Protein AF-A0A7X7E0R8-F1 (afdb_monomer_lite)

pLDDT: mean 80.04, std 20.9, range [24.45, 98.69]

Structure (mmCIF, N/CA/C/O backbone):
data_AF-A0A7X7E0R8-F1
#
_entry.id   AF-A0A7X7E0R8-F1
#
loop_
_atom_site.group_PDB
_atom_site.id
_atom_site.type_symbol
_atom_site.label_atom_id
_atom_site.label_alt_id
_atom_site.label_comp_id
_atom_site.label_asym_id
_atom_site.label_entity_id
_atom_site.label_seq_id
_atom_site.pdbx_PDB_ins_code
_atom_site.Cartn_x
_atom_site.Cartn_y
_atom_site.Cartn_z
_atom_site.occupancy
_atom_site.B_iso_or_equiv
_atom_site.auth_seq_id
_atom_site.auth_comp_id
_atom_site.auth_asym_id
_atom_site.auth_atom_id
_atom_site.pdbx_PDB_model_num
ATOM 1 N N . LYS A 1 1 ? 1.618 -35.328 -36.171 1.00 63.72 1 LYS A N 1
ATOM 2 C CA . LYS A 1 1 ? 1.319 -36.558 -36.941 1.00 63.72 1 LYS A CA 1
ATOM 3 C C . LYS A 1 1 ? 0.777 -37.520 -35.922 1.00 63.72 1 LYS A C 1
ATOM 5 O O . LYS A 1 1 ? 1.515 -37.911 -35.027 1.00 63.72 1 LYS A O 1
ATOM 10 N N . ASP A 1 2 ? -0.502 -37.833 -36.032 1.00 60.47 2 ASP A N 1
ATOM 11 C CA . ASP A 1 2 ? -1.287 -38.211 -34.853 1.00 60.47 2 ASP A CA 1
ATOM 12 C C . ASP A 1 2 ? -1.605 -39.717 -34.910 1.00 60.47 2 ASP A C 1
ATOM 14 O O . ASP A 1 2 ? -2.673 -40.193 -34.546 1.00 60.47 2 ASP A O 1
ATOM 18 N N . GLY A 1 3 ? -0.634 -40.454 -35.456 1.00 69.12 3 GLY A N 1
ATOM 19 C CA . GLY A 1 3 ? -0.652 -41.872 -35.778 1.00 69.12 3 GLY A CA 1
ATOM 20 C C . GLY A 1 3 ? 0.731 -42.317 -36.286 1.00 69.12 3 GLY A C 1
ATOM 21 O O . GLY A 1 3 ? 1.571 -41.468 -36.610 1.00 69.12 3 GLY A O 1
ATOM 22 N N . PRO A 1 4 ? 0.994 -43.634 -36.337 1.00 75.94 4 PRO A N 1
ATOM 23 C CA . PRO A 1 4 ? 2.309 -44.183 -36.655 1.00 75.94 4 PRO A CA 1
ATOM 24 C C . PRO A 1 4 ? 2.743 -43.878 -38.096 1.00 75.94 4 PRO A C 1
ATOM 26 O O . PRO A 1 4 ? 1.943 -43.893 -39.031 1.00 75.94 4 PRO A O 1
ATOM 29 N N . GLY A 1 5 ? 4.040 -43.638 -38.281 1.00 82.50 5 GLY A N 1
ATOM 30 C CA . GLY A 1 5 ? 4.653 -43.338 -39.574 1.00 82.50 5 GLY A CA 1
ATOM 31 C C . GLY A 1 5 ? 6.140 -43.026 -39.422 1.00 82.50 5 GLY A C 1
ATOM 32 O O . GLY A 1 5 ? 6.703 -43.208 -38.346 1.00 82.50 5 GLY A O 1
ATOM 33 N N . THR A 1 6 ? 6.788 -42.544 -40.478 1.00 86.19 6 THR A N 1
ATOM 34 C CA . THR A 1 6 ? 8.185 -42.083 -40.429 1.00 86.19 6 THR A CA 1
ATOM 35 C C . THR A 1 6 ? 8.289 -40.578 -40.168 1.00 86.19 6 THR A C 1
ATOM 37 O O . THR A 1 6 ? 7.397 -39.791 -40.508 1.00 86.19 6 THR A O 1
ATOM 40 N N . CYS A 1 7 ? 9.397 -40.182 -39.540 1.00 79.56 7 CYS A N 1
ATOM 41 C CA . CYS A 1 7 ? 9.786 -38.794 -39.338 1.00 79.56 7 CYS A CA 1
ATOM 42 C C . CYS A 1 7 ? 10.269 -38.181 -40.658 1.00 79.56 7 CYS A C 1
ATOM 44 O O . CYS A 1 7 ? 11.223 -38.676 -41.258 1.00 79.56 7 CYS A O 1
ATOM 46 N N . ASP A 1 8 ? 9.661 -37.072 -41.076 1.00 85.06 8 ASP A N 1
ATOM 47 C CA . ASP A 1 8 ? 9.950 -36.415 -42.361 1.00 85.06 8 ASP A CA 1
ATOM 48 C C . ASP A 1 8 ? 11.336 -35.739 -42.416 1.00 85.06 8 ASP A C 1
ATOM 50 O O . ASP A 1 8 ? 11.762 -35.298 -43.479 1.00 85.06 8 ASP A O 1
ATOM 54 N N . ILE A 1 9 ? 12.044 -35.661 -41.280 1.00 83.88 9 ILE A N 1
ATOM 55 C CA . ILE A 1 9 ? 13.376 -35.043 -41.160 1.00 83.88 9 ILE A CA 1
ATOM 56 C C . ILE A 1 9 ? 14.493 -36.098 -41.145 1.00 83.88 9 ILE A C 1
ATOM 58 O O . ILE A 1 9 ? 15.517 -35.913 -41.796 1.00 83.88 9 ILE A O 1
ATOM 62 N N . CYS A 1 10 ? 14.324 -37.200 -40.401 1.00 85.19 10 CYS A N 1
ATOM 63 C CA . CYS A 1 10 ? 15.383 -38.199 -40.179 1.00 85.19 10 CYS A CA 1
ATOM 64 C C . CYS A 1 10 ? 15.040 -39.627 -40.637 1.00 85.19 10 CYS A C 1
ATOM 66 O O . CYS A 1 10 ? 15.839 -40.537 -40.431 1.00 85.19 10 CYS A O 1
ATOM 68 N N . GLY A 1 11 ? 13.857 -39.861 -41.216 1.00 84.00 11 GLY A N 1
ATOM 69 C CA . GLY A 1 11 ? 13.425 -41.166 -41.738 1.00 84.00 11 GLY A CA 1
ATOM 70 C C . GLY A 1 11 ? 13.113 -42.242 -40.687 1.00 84.00 11 GLY A C 1
ATOM 71 O O . GLY A 1 11 ? 12.474 -43.238 -41.020 1.00 84.00 11 GLY A O 1
ATOM 72 N N . MET A 1 12 ? 13.509 -42.050 -39.424 1.00 83.31 12 MET A N 1
ATOM 73 C CA . MET A 1 12 ? 13.226 -42.977 -38.322 1.00 83.31 12 MET A CA 1
ATOM 74 C C . MET A 1 12 ? 11.714 -43.182 -38.109 1.00 83.31 12 MET A C 1
ATOM 76 O O . MET A 1 12 ? 10.934 -42.252 -38.347 1.00 83.31 12 MET A O 1
ATOM 80 N N . PRO A 1 13 ? 11.277 -44.360 -37.622 1.00 85.00 13 PRO A N 1
ATOM 81 C CA . PRO A 1 13 ? 9.896 -44.561 -37.200 1.00 85.00 13 PRO A CA 1
ATOM 82 C C . PRO A 1 13 ? 9.548 -43.634 -36.027 1.00 85.00 13 PRO A C 1
ATOM 84 O O . PRO A 1 13 ? 10.311 -43.506 -35.069 1.00 85.00 13 PRO A O 1
ATOM 87 N N . LEU A 1 14 ? 8.381 -42.999 -36.102 1.00 82.19 14 LEU A N 1
ATOM 88 C CA . LEU A 1 14 ? 7.805 -42.219 -35.013 1.00 82.19 14 LEU A CA 1
ATOM 89 C C . LEU A 1 14 ? 7.300 -43.179 -33.934 1.00 82.19 14 LEU A C 1
ATOM 91 O O . LEU A 1 14 ? 6.365 -43.947 -34.167 1.00 82.19 14 LEU A O 1
ATOM 95 N N . VAL A 1 15 ? 7.923 -43.120 -32.760 1.00 79.31 15 VAL A N 1
ATOM 96 C CA . VAL A 1 15 ? 7.486 -43.849 -31.565 1.00 79.31 15 VAL A CA 1
ATOM 97 C C . VAL A 1 15 ? 6.638 -42.932 -30.669 1.00 79.31 15 VAL A C 1
ATOM 99 O O . VAL A 1 15 ? 6.940 -41.738 -30.588 1.00 79.31 15 VAL A O 1
ATOM 102 N N . PRO A 1 16 ? 5.589 -43.439 -29.994 1.00 71.44 16 PRO A N 1
ATOM 103 C CA . PRO A 1 16 ? 4.800 -42.641 -29.052 1.00 71.44 16 PRO A CA 1
ATOM 104 C C . PRO A 1 16 ? 5.658 -42.158 -27.870 1.00 71.44 16 PRO A C 1
ATOM 106 O O . PRO A 1 16 ? 6.531 -42.898 -27.403 1.00 71.44 16 PRO A O 1
ATOM 109 N N . ALA A 1 17 ? 5.408 -40.954 -27.348 1.00 68.19 17 ALA A N 1
ATOM 110 C CA . ALA A 1 17 ? 6.157 -40.395 -26.211 1.00 68.19 17 ALA A CA 1
ATOM 111 C C . ALA A 1 17 ? 6.009 -41.249 -24.934 1.00 68.19 17 ALA A C 1
ATOM 113 O O . ALA A 1 17 ? 6.908 -41.312 -24.094 1.00 68.19 17 ALA A O 1
ATOM 114 N N . GLU A 1 18 ? 4.892 -41.965 -24.846 1.00 69.62 18 GLU A N 1
ATOM 115 C CA . GLU A 1 18 ? 4.527 -42.950 -23.836 1.00 69.62 18 GLU A CA 1
ATOM 116 C C . GLU A 1 18 ? 5.502 -44.135 -23.832 1.00 69.62 18 GLU A C 1
ATOM 118 O O . GLU A 1 18 ? 5.940 -44.580 -22.774 1.00 69.62 18 GLU A O 1
ATOM 123 N N . SER A 1 19 ? 5.924 -44.602 -25.015 1.00 73.00 19 SER A N 1
ATOM 124 C CA . SER A 1 19 ? 6.867 -45.726 -25.156 1.00 73.00 19 SER A CA 1
ATOM 125 C C . SER A 1 19 ? 8.292 -45.399 -24.691 1.00 73.00 19 SER A C 1
ATOM 127 O O . SER A 1 19 ? 9.084 -46.303 -24.436 1.00 73.00 19 SER A O 1
ATOM 129 N N . LEU A 1 20 ? 8.602 -44.106 -24.552 1.00 71.00 20 LEU A N 1
ATOM 130 C CA . LEU A 1 20 ? 9.866 -43.583 -24.032 1.00 71.00 20 LEU A CA 1
ATOM 131 C C . LEU A 1 20 ? 9.746 -43.081 -22.580 1.00 71.00 20 LEU A C 1
ATOM 133 O O . LEU A 1 20 ? 10.707 -42.542 -22.039 1.00 71.00 20 LEU A O 1
ATOM 137 N N . GLY A 1 21 ? 8.575 -43.228 -21.947 1.00 60.88 21 GLY A N 1
ATOM 138 C CA . GLY A 1 21 ? 8.322 -42.775 -20.575 1.00 60.88 21 GLY A CA 1
ATOM 139 C C . GLY A 1 21 ? 8.193 -41.255 -20.400 1.00 60.88 21 GLY A C 1
ATOM 140 O O . GLY A 1 21 ? 8.075 -40.792 -19.269 1.00 60.88 21 GLY A O 1
ATOM 141 N N . TYR A 1 22 ? 8.186 -40.471 -21.486 1.00 63.91 22 TYR A N 1
ATOM 142 C CA . TYR A 1 22 ? 8.014 -39.011 -21.428 1.00 63.91 22 TYR A CA 1
ATOM 143 C C . TYR A 1 22 ? 6.553 -38.575 -21.255 1.00 63.91 22 TYR A C 1
ATOM 145 O O . TYR A 1 22 ? 6.302 -37.432 -20.878 1.00 63.91 22 TYR A O 1
ATOM 153 N N . ALA A 1 23 ? 5.595 -39.470 -21.508 1.00 54.88 23 ALA A N 1
ATOM 154 C CA . ALA A 1 23 ? 4.175 -39.240 -21.266 1.00 54.88 23 ALA A CA 1
ATOM 155 C C . ALA A 1 23 ? 3.571 -40.411 -20.477 1.00 54.88 23 ALA A C 1
ATOM 157 O O . ALA A 1 23 ? 3.632 -41.562 -20.904 1.00 54.88 23 ALA A O 1
ATOM 158 N N . THR A 1 24 ? 2.958 -40.133 -19.326 1.00 54.94 24 THR A N 1
ATOM 159 C CA . THR A 1 24 ? 2.147 -41.128 -18.614 1.00 54.94 24 THR A CA 1
ATOM 160 C C . THR A 1 24 ? 0.791 -41.246 -19.301 1.00 54.94 24 THR A C 1
ATOM 162 O O . THR A 1 24 ? -0.030 -40.332 -19.201 1.00 54.94 24 THR A O 1
ATOM 165 N N . SER A 1 25 ? 0.537 -42.370 -19.975 1.00 49.94 25 SER A N 1
ATOM 166 C CA . SER A 1 25 ? -0.757 -42.703 -20.585 1.00 49.94 25 SER A CA 1
ATOM 167 C C . SER A 1 25 ? -1.819 -42.958 -19.505 1.00 49.94 25 SER A C 1
ATOM 169 O O . SER A 1 25 ? -2.124 -44.102 -19.173 1.00 49.94 25 SER A O 1
ATOM 171 N N . GLY A 1 26 ? -2.310 -41.882 -18.891 1.00 49.88 26 GLY A N 1
ATOM 172 C CA . GLY A 1 26 ? -3.066 -41.966 -17.644 1.00 49.88 26 GLY A CA 1
ATOM 173 C C . GLY A 1 26 ? -3.487 -40.622 -17.055 1.00 49.88 26 GLY A C 1
ATOM 174 O O . GLY A 1 26 ? -3.551 -40.497 -15.836 1.00 49.88 26 GLY A O 1
ATOM 175 N N . PHE A 1 27 ? -3.805 -39.624 -17.887 1.00 43.44 27 PHE A N 1
ATOM 176 C CA . PHE A 1 27 ? -4.809 -38.653 -17.455 1.00 43.44 27 PHE A CA 1
ATOM 177 C C . PHE A 1 27 ? -6.158 -39.373 -17.476 1.00 43.44 27 PHE A C 1
ATOM 179 O O . PHE A 1 27 ? -6.798 -39.474 -18.524 1.00 43.44 27 PHE A O 1
ATOM 186 N N . GLU A 1 28 ? -6.578 -39.908 -16.326 1.00 49.19 28 GLU A N 1
ATOM 187 C CA . GLU A 1 28 ? -8.005 -40.143 -16.117 1.00 49.19 28 GLU A CA 1
ATOM 188 C C . GLU A 1 28 ? -8.729 -38.823 -16.381 1.00 49.19 28 GLU A C 1
ATOM 190 O O . GLU A 1 28 ? -8.290 -37.766 -15.929 1.00 49.19 28 GLU A O 1
ATOM 195 N N . ASN A 1 29 ? -9.822 -38.870 -17.141 1.00 46.78 29 ASN A N 1
ATOM 196 C CA . ASN A 1 29 ? -10.520 -37.664 -17.589 1.00 46.78 29 ASN A CA 1
ATOM 197 C C . ASN A 1 29 ? -11.450 -37.107 -16.488 1.00 46.78 29 ASN A C 1
ATOM 199 O O . ASN A 1 29 ? -12.581 -36.696 -16.748 1.00 46.78 29 ASN A O 1
ATOM 203 N N . SER A 1 30 ? -10.986 -37.172 -15.239 1.00 58.09 30 SER A N 1
ATOM 204 C CA . SER A 1 30 ? -11.614 -36.602 -14.058 1.00 58.09 30 SER A CA 1
ATOM 205 C C . SER A 1 30 ? -11.276 -35.114 -13.996 1.00 58.09 30 SER A C 1
ATOM 207 O O . SER A 1 30 ? -10.115 -34.714 -13.899 1.00 58.09 30 SER A O 1
ATOM 209 N N . ASN A 1 31 ? -12.306 -34.268 -14.063 1.00 75.12 31 ASN A N 1
ATOM 210 C CA . ASN A 1 31 ? -12.130 -32.835 -13.847 1.00 75.12 31 ASN A CA 1
ATOM 211 C C . ASN A 1 31 ? -11.526 -32.625 -12.445 1.00 75.12 31 ASN A C 1
ATOM 213 O O . ASN A 1 31 ? -12.079 -33.151 -11.475 1.00 75.12 31 ASN A O 1
ATOM 217 N N . PRO A 1 32 ? -10.409 -31.890 -12.302 1.00 78.12 32 PRO A N 1
ATOM 218 C CA . PRO A 1 32 ? -9.764 -31.726 -11.008 1.00 78.12 32 PRO A CA 1
ATOM 219 C C . PRO A 1 32 ? -10.692 -30.971 -10.056 1.00 78.12 32 PRO A C 1
ATOM 221 O O . PRO A 1 32 ? -11.134 -29.862 -10.363 1.00 78.12 32 PRO A O 1
ATOM 224 N N . LEU A 1 33 ? -10.961 -31.552 -8.884 1.00 86.94 33 LEU A N 1
ATOM 225 C CA . LEU A 1 33 ? -11.737 -30.887 -7.842 1.00 86.94 33 LEU A CA 1
ATOM 226 C C . LEU A 1 33 ? -10.988 -29.624 -7.392 1.00 86.94 33 LEU A C 1
ATOM 228 O O . LEU A 1 33 ? -9.817 -29.694 -7.014 1.00 86.94 33 LEU A O 1
ATOM 232 N N . ILE A 1 34 ? -11.655 -28.471 -7.440 1.00 89.94 34 ILE A N 1
ATOM 233 C CA . ILE A 1 34 ? -11.075 -27.172 -7.080 1.00 89.94 34 ILE A CA 1
ATOM 234 C C . ILE A 1 34 ? -11.884 -26.478 -5.987 1.00 89.94 34 ILE A C 1
ATOM 236 O O . ILE A 1 34 ? -13.110 -26.561 -5.956 1.00 89.94 34 ILE A O 1
ATOM 240 N N . ILE A 1 35 ? -11.190 -25.741 -5.119 1.00 90.06 35 ILE A N 1
ATOM 241 C CA . ILE A 1 35 ? -11.794 -24.870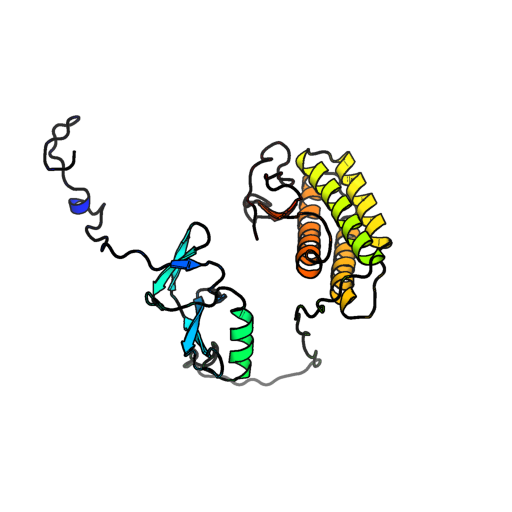 -4.100 1.00 90.06 35 ILE A CA 1
ATOM 242 C C . ILE A 1 35 ? -11.220 -23.449 -4.187 1.00 90.06 35 ILE A C 1
ATOM 244 O O . ILE A 1 35 ? -10.052 -23.296 -4.556 1.00 90.06 35 ILE A O 1
ATOM 248 N N . PRO A 1 36 ? -11.985 -22.394 -3.848 1.00 90.50 36 PRO A N 1
ATOM 249 C CA . PRO A 1 36 ? -11.460 -21.030 -3.789 1.00 90.50 36 PRO A CA 1
ATOM 250 C C . PRO A 1 36 ? -10.318 -20.890 -2.777 1.00 90.50 36 PRO A C 1
ATOM 252 O O . PRO A 1 36 ? -10.344 -21.497 -1.706 1.00 90.50 36 PRO A O 1
ATOM 255 N N . ALA A 1 37 ? -9.339 -20.036 -3.077 1.00 89.00 37 ALA A N 1
ATOM 256 C CA . ALA A 1 37 ? -8.148 -19.83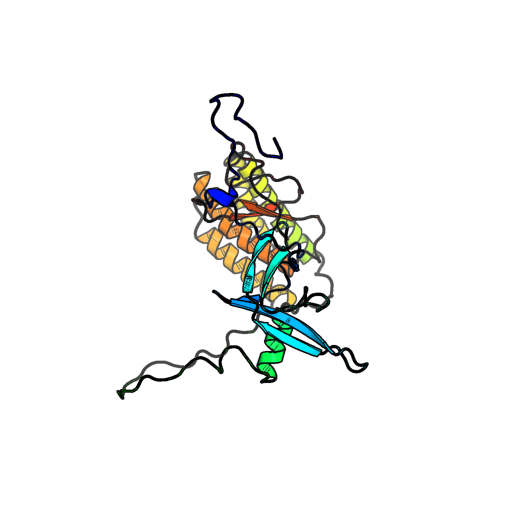9 -2.246 1.00 89.00 37 ALA A CA 1
ATOM 257 C C . ALA A 1 37 ? -8.420 -19.233 -0.854 1.00 89.00 37 ALA A C 1
ATOM 259 O O . ALA A 1 37 ? -7.520 -19.217 -0.020 1.00 89.00 37 ALA A O 1
ATOM 260 N N . THR A 1 38 ? -9.644 -18.767 -0.581 1.00 87.81 38 THR A N 1
ATOM 261 C CA . THR A 1 38 ? -10.077 -18.271 0.737 1.00 87.81 38 THR A CA 1
ATOM 262 C C . THR A 1 38 ? -10.689 -19.349 1.641 1.00 87.81 38 THR A C 1
ATOM 264 O O . THR A 1 38 ? -10.945 -19.071 2.811 1.00 87.81 38 THR A O 1
ATOM 267 N N . ALA A 1 39 ? -10.947 -20.556 1.123 1.00 90.56 39 ALA A N 1
ATOM 268 C CA . ALA A 1 39 ? -11.561 -21.650 1.877 1.00 90.56 39 ALA A CA 1
ATOM 269 C C . ALA A 1 39 ? -10.598 -22.449 2.790 1.00 90.56 39 ALA A C 1
ATOM 271 O O . ALA A 1 39 ? -11.013 -22.793 3.900 1.00 90.56 39 ALA A O 1
ATOM 272 N N . PRO A 1 40 ? -9.348 -22.776 2.388 1.00 90.75 40 PRO A N 1
ATOM 273 C CA . PRO A 1 40 ? -8.428 -23.504 3.259 1.00 90.75 40 PRO A CA 1
ATOM 274 C C . PRO A 1 40 ? -7.690 -22.574 4.234 1.00 90.75 40 PRO A C 1
ATOM 276 O O . PRO A 1 40 ? -7.056 -21.599 3.831 1.00 90.75 40 PRO A O 1
ATOM 279 N N . LEU A 1 41 ? -7.688 -22.932 5.518 1.00 88.75 41 LEU A N 1
ATOM 280 C CA . LEU A 1 41 ? -6.736 -22.411 6.497 1.00 88.75 41 LEU A CA 1
ATOM 281 C C . LEU A 1 41 ? -5.419 -23.183 6.357 1.00 88.75 41 LEU A C 1
ATOM 283 O O . LEU A 1 41 ? -5.396 -24.403 6.513 1.00 88.75 41 LEU A O 1
ATOM 287 N N . LEU A 1 42 ? -4.329 -22.477 6.051 1.00 83.69 42 LEU A N 1
ATOM 288 C CA . LEU A 1 42 ? -2.997 -23.064 5.882 1.00 83.69 42 LEU A CA 1
ATOM 289 C C . LEU A 1 42 ? -2.251 -23.077 7.223 1.00 83.69 42 LEU A C 1
ATOM 291 O O . LEU A 1 42 ? -1.902 -22.026 7.760 1.00 83.69 42 LEU A O 1
ATOM 295 N N . THR A 1 43 ? -1.989 -24.268 7.755 1.00 68.94 43 THR A N 1
ATOM 296 C CA . THR A 1 43 ? -1.339 -24.509 9.052 1.00 68.94 43 THR A CA 1
ATOM 297 C C . THR A 1 43 ? 0.033 -25.155 8.846 1.00 68.94 43 THR A C 1
ATOM 299 O O . THR A 1 43 ? 0.274 -26.324 9.150 1.00 68.94 43 THR A O 1
ATOM 302 N N . GLY A 1 44 ? 0.960 -24.370 8.288 1.00 71.06 44 GLY A N 1
ATOM 303 C CA . GLY A 1 44 ? 2.305 -24.830 7.936 1.00 71.06 44 GLY A CA 1
ATOM 304 C C . GLY A 1 44 ? 2.274 -25.765 6.727 1.00 71.06 44 GLY A C 1
ATOM 305 O O . GLY A 1 44 ? 2.013 -25.321 5.613 1.00 71.06 44 GLY A O 1
ATOM 306 N N . GLU A 1 45 ? 2.539 -27.053 6.948 1.00 66.62 45 GLU A N 1
ATOM 307 C CA . GLU A 1 45 ? 2.516 -28.088 5.901 1.00 66.62 45 GLU A CA 1
ATOM 308 C C . GLU A 1 45 ? 1.106 -28.627 5.599 1.00 66.62 45 GLU A C 1
ATOM 310 O O . GLU A 1 45 ? 0.920 -29.358 4.626 1.00 66.62 45 GLU A O 1
ATOM 315 N N . ARG A 1 46 ? 0.107 -28.295 6.430 1.00 77.62 46 ARG A N 1
ATOM 316 C CA . ARG A 1 46 ? -1.268 -28.804 6.315 1.00 77.62 46 ARG A CA 1
ATOM 317 C C . ARG A 1 46 ? -2.248 -27.720 5.880 1.00 77.62 46 ARG A C 1
ATOM 319 O O . ARG A 1 46 ? -1.995 -26.526 6.032 1.00 77.62 46 ARG A O 1
ATOM 326 N N . ALA A 1 47 ? -3.392 -28.154 5.362 1.00 87.00 47 ALA A N 1
ATOM 327 C CA . ALA A 1 47 ? -4.528 -27.297 5.060 1.00 87.00 47 ALA A CA 1
ATOM 328 C C . ALA A 1 47 ? -5.803 -27.886 5.677 1.00 87.00 47 ALA A C 1
ATOM 330 O O . ALA A 1 47 ? -6.038 -29.091 5.584 1.00 87.00 47 ALA A O 1
ATOM 331 N N . VAL A 1 48 ? -6.627 -27.036 6.292 1.00 89.44 48 VAL A N 1
ATOM 332 C CA . VAL A 1 48 ? -7.918 -27.409 6.889 1.00 89.44 48 VAL A CA 1
ATOM 333 C C . VAL A 1 48 ? -9.030 -26.597 6.234 1.00 89.44 48 VAL A C 1
ATOM 335 O O . VAL A 1 48 ? -8.922 -25.380 6.109 1.00 89.44 48 VAL A O 1
ATOM 338 N N . VAL A 1 49 ? -10.108 -27.260 5.827 1.00 90.19 49 VAL A N 1
ATOM 339 C CA . VAL A 1 49 ? -11.328 -26.636 5.287 1.00 90.19 49 VAL A CA 1
ATOM 340 C C . VAL A 1 49 ? -12.510 -26.933 6.200 1.00 90.19 49 VAL A C 1
ATOM 342 O O . VAL A 1 49 ? -12.541 -27.977 6.849 1.00 90.19 49 VAL A O 1
ATOM 345 N N . TYR A 1 50 ? -13.507 -26.048 6.222 1.00 90.00 50 TYR A N 1
ATOM 346 C CA . TYR A 1 50 ? -14.766 -26.292 6.931 1.00 90.00 50 TYR A CA 1
ATOM 347 C C . TYR A 1 50 ? -15.863 -26.631 5.929 1.00 90.00 50 TYR A C 1
ATOM 349 O O . TYR A 1 50 ? -16.109 -25.855 5.004 1.00 90.00 50 TYR A O 1
ATOM 357 N N . VAL A 1 51 ? -16.495 -27.789 6.117 1.00 89.25 51 VAL A N 1
ATOM 358 C CA . VAL A 1 51 ? -17.560 -28.325 5.260 1.00 89.25 51 VAL A CA 1
ATOM 359 C C . VAL A 1 51 ? -18.908 -28.174 5.964 1.00 89.25 51 VAL A C 1
ATOM 361 O O . VAL A 1 51 ? -19.008 -28.468 7.154 1.00 89.25 51 VAL A O 1
ATOM 364 N N . GLU A 1 52 ? -19.942 -27.720 5.251 1.00 86.25 52 GLU A N 1
ATOM 365 C CA . GLU A 1 52 ? -21.337 -27.730 5.731 1.00 86.25 52 GLU A CA 1
ATOM 366 C C . GLU A 1 52 ? -21.854 -29.181 5.746 1.00 86.25 52 GLU A C 1
ATOM 368 O O . GLU A 1 52 ? -22.039 -29.776 4.685 1.00 86.25 52 GLU A O 1
ATOM 373 N N . THR A 1 53 ? -22.068 -29.765 6.931 1.00 78.62 53 THR A N 1
ATOM 374 C CA . THR A 1 53 ? -22.436 -31.190 7.078 1.00 78.62 53 THR A CA 1
ATOM 375 C C . THR A 1 53 ? -23.919 -31.435 7.324 1.00 78.62 53 THR A C 1
ATOM 377 O O . THR A 1 53 ? -24.409 -32.520 7.017 1.00 78.62 53 THR A O 1
ATOM 380 N N . ASN A 1 54 ? -24.653 -30.450 7.849 1.00 69.56 54 ASN A N 1
ATOM 381 C CA . ASN A 1 54 ? -26.113 -30.497 7.916 1.00 69.56 54 ASN A CA 1
ATOM 382 C C . ASN A 1 54 ? -26.718 -29.083 7.959 1.00 69.56 54 ASN A C 1
ATOM 384 O O . ASN A 1 54 ? -26.114 -28.164 8.517 1.00 69.56 54 ASN A O 1
ATOM 388 N N . ASN A 1 55 ? -27.918 -28.931 7.396 1.00 60.47 55 ASN A N 1
ATOM 389 C CA . ASN A 1 55 ? -28.671 -27.679 7.295 1.00 60.47 55 ASN A CA 1
ATOM 390 C C . ASN A 1 55 ? -30.156 -27.915 7.617 1.00 60.47 55 ASN A C 1
ATOM 392 O O . ASN A 1 55 ? -31.050 -27.672 6.807 1.00 60.47 55 ASN A O 1
ATOM 396 N N . ASP A 1 56 ? -30.399 -28.434 8.819 1.00 55.19 56 ASP A N 1
ATOM 397 C CA . ASP A 1 56 ? -31.722 -28.419 9.434 1.00 55.19 56 ASP A CA 1
ATOM 398 C C . ASP A 1 56 ? -32.081 -26.999 9.908 1.00 55.19 56 ASP A C 1
ATOM 400 O O . ASP A 1 56 ? -31.210 -26.173 10.195 1.00 55.19 56 ASP A O 1
ATOM 404 N N . ASN A 1 57 ? -33.383 -26.731 10.067 1.00 55.03 57 ASN A N 1
ATOM 405 C CA . ASN A 1 57 ? -33.964 -25.410 10.382 1.00 55.03 57 ASN A CA 1
ATOM 406 C C . ASN A 1 57 ? -33.525 -24.774 11.728 1.00 55.03 57 ASN A C 1
ATOM 408 O O . ASN A 1 57 ? -34.050 -23.734 12.120 1.00 55.03 57 ASN A O 1
ATOM 412 N N . THR A 1 58 ? -32.581 -25.382 12.446 1.00 54.00 58 THR A N 1
ATOM 413 C CA . THR A 1 58 ? -31.945 -24.863 13.668 1.00 54.00 58 THR A CA 1
ATOM 414 C C . THR A 1 58 ? -30.562 -24.243 13.435 1.00 54.00 58 THR A C 1
ATOM 416 O O . THR A 1 58 ? -30.033 -23.620 14.352 1.00 54.00 58 THR A O 1
ATOM 419 N N . GLY A 1 59 ? -29.976 -24.387 12.240 1.00 59.62 59 GLY A N 1
ATOM 420 C CA . GLY A 1 59 ? -28.715 -23.742 11.852 1.00 59.62 59 GLY A CA 1
ATOM 421 C C . GLY A 1 59 ? -27.699 -24.688 11.204 1.00 59.62 59 GLY A C 1
ATOM 422 O O . GLY A 1 59 ? -27.592 -25.859 11.568 1.00 59.62 59 GLY A O 1
ATOM 423 N N . ALA A 1 60 ? -26.924 -24.153 10.255 1.00 69.25 60 ALA A N 1
ATOM 424 C CA . ALA A 1 60 ? -25.899 -24.900 9.531 1.00 69.25 60 ALA A CA 1
ATOM 425 C C . ALA A 1 60 ? -24.767 -25.371 10.463 1.00 69.25 60 ALA A C 1
ATOM 427 O O . ALA A 1 60 ? -24.154 -24.569 11.170 1.00 69.25 60 ALA A O 1
ATOM 428 N N . THR A 1 61 ? -24.473 -26.671 10.438 1.00 78.81 61 THR A N 1
ATOM 429 C CA . THR A 1 61 ? -23.360 -27.274 11.184 1.00 78.81 61 THR A CA 1
ATOM 430 C C . THR A 1 61 ? -22.140 -27.430 10.282 1.00 78.81 61 THR A C 1
ATOM 432 O O . THR A 1 61 ? -22.260 -27.878 9.143 1.00 78.81 61 THR A O 1
ATOM 435 N N . TYR A 1 62 ? -20.963 -27.093 10.816 1.00 85.50 62 TYR A N 1
ATOM 436 C CA . TYR A 1 62 ? -19.687 -27.181 10.110 1.00 85.50 62 TYR A CA 1
ATOM 437 C C . TYR A 1 62 ? -18.746 -28.202 10.755 1.00 85.50 62 TYR A C 1
ATOM 439 O O . TYR A 1 62 ? -18.658 -28.291 11.983 1.00 85.50 62 TYR A O 1
ATOM 447 N N . GLU A 1 63 ? -18.003 -28.929 9.924 1.00 85.69 63 GLU A N 1
ATOM 448 C CA . GLU A 1 63 ? -16.927 -29.837 10.334 1.00 85.69 63 GLU A CA 1
ATOM 449 C C . GLU A 1 63 ? -15.598 -29.397 9.708 1.00 85.69 63 GLU A C 1
ATOM 451 O O . GLU A 1 63 ? -15.533 -29.141 8.506 1.00 85.69 63 GLU A O 1
ATOM 456 N N . GLY A 1 64 ? -14.544 -29.296 10.524 1.00 86.06 64 GLY A N 1
ATOM 457 C CA . GLY A 1 64 ? -13.185 -29.010 10.061 1.00 86.06 64 GLY A CA 1
ATOM 458 C C . GLY A 1 64 ? -12.480 -30.285 9.610 1.00 86.06 64 GLY A C 1
ATOM 459 O O . GLY A 1 64 ? -12.391 -31.241 10.380 1.00 86.06 64 GLY A O 1
ATOM 460 N N . ARG A 1 65 ? -11.964 -30.299 8.379 1.00 85.88 65 ARG A N 1
ATOM 461 C CA . ARG A 1 65 ? -11.361 -31.478 7.750 1.00 85.88 65 ARG A CA 1
ATOM 462 C C . ARG A 1 65 ? -10.010 -31.139 7.122 1.00 85.88 65 ARG A C 1
ATOM 464 O O . ARG A 1 65 ? -9.885 -30.140 6.416 1.00 85.88 65 ARG A O 1
ATOM 471 N N . GLU A 1 66 ? -9.003 -31.975 7.371 1.00 87.44 66 GLU A N 1
ATOM 472 C CA . GLU A 1 66 ? -7.698 -31.872 6.706 1.00 87.44 66 GLU A CA 1
ATOM 473 C C . GLU A 1 66 ? -7.822 -32.235 5.215 1.00 87.44 66 GLU A C 1
ATOM 475 O O . GLU A 1 66 ? -8.489 -33.207 4.853 1.00 87.44 66 GLU A O 1
ATOM 480 N N . VAL A 1 67 ? -7.163 -31.459 4.352 1.00 89.50 67 VAL A N 1
ATOM 481 C CA . VAL A 1 67 ? -7.113 -31.659 2.896 1.00 89.50 67 VAL A CA 1
ATOM 482 C C . VAL A 1 67 ? -5.680 -31.569 2.385 1.00 89.50 67 VAL A C 1
ATOM 484 O O . VAL A 1 67 ? -4.875 -30.781 2.882 1.00 89.50 67 VAL A O 1
ATOM 487 N N . ILE A 1 68 ? -5.363 -32.341 1.344 1.00 88.06 68 ILE A N 1
ATOM 488 C CA . ILE A 1 68 ? -4.095 -32.202 0.618 1.00 88.06 68 ILE A CA 1
ATOM 489 C C . ILE A 1 68 ? -4.350 -31.347 -0.620 1.00 88.06 68 ILE A C 1
ATOM 491 O O . ILE A 1 68 ? -5.151 -31.710 -1.483 1.00 88.06 68 ILE A O 1
ATOM 495 N N . LEU A 1 69 ? -3.648 -30.220 -0.722 1.00 88.62 69 LEU A N 1
ATOM 496 C CA . LEU A 1 69 ? -3.761 -29.296 -1.849 1.00 88.62 69 LEU A CA 1
ATOM 497 C C . LEU A 1 69 ? -2.680 -29.554 -2.913 1.00 88.62 69 LEU A C 1
ATOM 499 O O . LEU A 1 69 ? -1.589 -30.069 -2.652 1.00 88.62 69 LEU A O 1
ATOM 503 N N . GLY A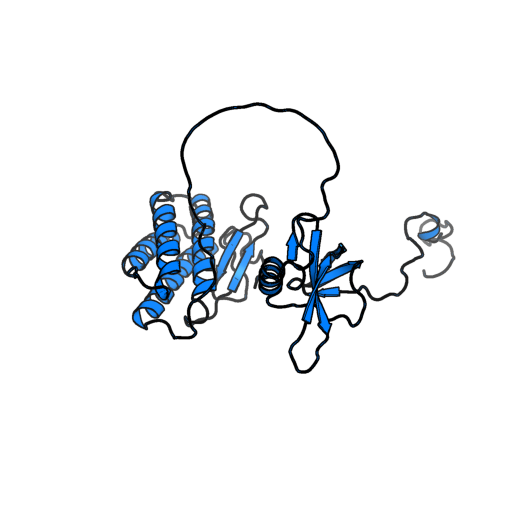 1 70 ? -3.016 -29.214 -4.151 1.00 83.75 70 GLY A N 1
ATOM 504 C CA . GLY A 1 70 ? -2.112 -29.099 -5.287 1.00 83.75 70 GLY A CA 1
ATOM 505 C C . GLY A 1 70 ? -1.682 -27.646 -5.528 1.00 83.75 70 GLY A C 1
ATOM 506 O O . GLY A 1 70 ? -1.818 -26.802 -4.639 1.00 83.75 70 GLY A O 1
ATOM 507 N N . PRO A 1 71 ? -1.155 -27.327 -6.724 1.00 79.75 71 PRO A N 1
ATOM 508 C CA . PRO A 1 71 ? -0.823 -25.950 -7.073 1.00 79.75 71 PRO A CA 1
ATOM 509 C C . PRO A 1 71 ? -2.075 -25.061 -7.080 1.00 79.75 71 PRO A C 1
ATOM 511 O O . PRO A 1 71 ? -3.185 -25.519 -7.370 1.00 79.75 71 PRO A O 1
ATOM 514 N N . SER A 1 72 ? -1.881 -23.774 -6.785 1.00 81.00 72 SER A N 1
ATOM 515 C CA . SER A 1 72 ? -2.922 -22.762 -6.957 1.00 81.00 72 SER A CA 1
ATOM 516 C C . SER A 1 72 ? -2.905 -22.198 -8.376 1.00 81.00 72 SER A C 1
ATOM 518 O O . SER A 1 72 ? -1.840 -21.934 -8.933 1.00 81.00 72 SER A O 1
ATOM 520 N N . VAL A 1 73 ? -4.091 -21.998 -8.952 1.00 76.38 73 VAL A N 1
ATOM 521 C CA . VAL A 1 73 ? -4.292 -21.419 -10.286 1.00 76.38 73 VAL A CA 1
ATOM 522 C C . VAL A 1 73 ? -5.439 -20.412 -10.204 1.00 76.38 73 VAL A C 1
ATOM 524 O O . VAL A 1 73 ? -6.520 -20.745 -9.731 1.00 76.38 73 VAL A O 1
ATOM 527 N N . GLN A 1 74 ? -5.199 -19.171 -10.644 1.00 76.69 74 GLN A N 1
ATOM 528 C CA . GLN A 1 74 ? -6.214 -18.107 -10.793 1.00 76.69 74 GLN A CA 1
ATOM 529 C C . GLN A 1 74 ? -7.151 -17.893 -9.576 1.00 76.69 74 GLN A C 1
ATOM 531 O O . GLN A 1 74 ? -8.325 -17.575 -9.738 1.00 76.69 74 GLN A O 1
ATOM 536 N N . GLY A 1 75 ? -6.640 -18.044 -8.347 1.00 79.38 75 GLY A N 1
ATOM 537 C CA . GLY A 1 75 ? -7.427 -17.851 -7.118 1.00 79.38 75 GLY A CA 1
ATOM 538 C C . GLY A 1 75 ? -8.157 -19.098 -6.605 1.00 79.38 75 GLY A C 1
ATOM 539 O O . GLY A 1 75 ? -8.959 -18.987 -5.680 1.00 79.38 75 GLY A O 1
ATOM 540 N N . TYR A 1 76 ? -7.854 -20.277 -7.152 1.00 87.69 76 TYR A N 1
ATOM 541 C CA . TYR A 1 76 ? -8.323 -21.581 -6.677 1.00 87.69 76 TYR A CA 1
ATOM 542 C C . TYR A 1 76 ? -7.137 -22.474 -6.284 1.00 87.69 76 TYR A C 1
ATOM 544 O O . TYR A 1 76 ? -6.016 -22.254 -6.745 1.00 87.69 76 TYR A O 1
ATOM 552 N N . TYR A 1 77 ? -7.377 -23.496 -5.464 1.00 88.25 77 TYR A N 1
ATOM 553 C CA . TYR A 1 77 ? -6.476 -24.637 -5.265 1.00 88.25 77 TYR A CA 1
ATOM 554 C C . TYR A 1 77 ? -7.088 -25.891 -5.880 1.00 88.25 77 TYR A C 1
ATOM 556 O O . TYR A 1 77 ? -8.280 -26.140 -5.706 1.00 88.25 77 TYR A O 1
ATOM 564 N N . ILE A 1 78 ? -6.258 -26.712 -6.525 1.00 87.94 78 ILE A N 1
ATOM 565 C CA . ILE A 1 78 ? -6.606 -28.106 -6.828 1.00 87.94 78 ILE A CA 1
ATOM 566 C C . ILE A 1 78 ? -6.603 -28.897 -5.515 1.00 87.94 78 ILE A C 1
ATOM 568 O O . ILE A 1 78 ? -5.669 -28.770 -4.725 1.00 87.94 78 ILE A O 1
ATOM 572 N N . VAL A 1 79 ? -7.609 -29.735 -5.286 1.00 90.00 79 VAL A N 1
ATOM 573 C CA . VAL A 1 79 ? -7.676 -30.658 -4.147 1.00 90.00 79 VAL A CA 1
ATOM 574 C C . VAL A 1 79 ? -7.204 -32.035 -4.606 1.00 90.00 79 VAL A C 1
ATOM 576 O O . VAL A 1 79 ? -7.734 -32.591 -5.563 1.00 90.00 79 VAL A O 1
ATOM 579 N N . LYS A 1 80 ? -6.195 -32.592 -3.929 1.00 85.75 80 LYS A N 1
ATOM 580 C CA . LYS A 1 80 ? -5.690 -33.953 -4.175 1.00 85.75 80 LYS A CA 1
ATOM 581 C C . LYS A 1 80 ? -6.414 -35.002 -3.333 1.00 85.75 80 LYS A C 1
ATOM 583 O O . LYS A 1 80 ? -6.562 -36.134 -3.777 1.00 85.75 80 LYS A O 1
ATOM 588 N N . SER A 1 81 ? -6.831 -34.647 -2.117 1.00 84.44 81 SER A N 1
ATOM 589 C CA . SER A 1 81 ? -7.635 -35.509 -1.244 1.00 84.44 81 SER A CA 1
ATOM 590 C C . SER A 1 81 ? -8.307 -34.720 -0.115 1.00 84.44 81 SER A C 1
ATOM 592 O O . SER A 1 81 ? -7.896 -33.605 0.214 1.00 84.44 81 SER A O 1
ATOM 594 N N . GLY A 1 82 ? -9.336 -35.326 0.487 1.00 85.06 82 GLY A N 1
ATOM 595 C CA . GLY A 1 82 ? -10.058 -34.821 1.662 1.00 85.06 82 GLY A CA 1
ATOM 596 C C . GLY A 1 82 ? -11.426 -34.189 1.366 1.00 85.06 82 GLY A C 1
ATOM 597 O O . GLY A 1 82 ? -12.221 -34.032 2.287 1.00 85.06 82 GLY A O 1
ATOM 598 N N . LEU A 1 83 ? -11.753 -33.899 0.105 1.00 88.62 83 LEU A N 1
ATOM 599 C CA . LEU A 1 83 ? -13.087 -33.449 -0.319 1.00 88.62 83 LEU A CA 1
ATOM 600 C C . LEU A 1 83 ? -13.627 -34.304 -1.468 1.00 88.62 83 LEU A C 1
ATOM 602 O O . LEU A 1 83 ? -12.854 -34.888 -2.228 1.00 88.62 83 LEU A O 1
ATOM 606 N N . SER A 1 84 ? -14.952 -34.317 -1.590 1.00 86.75 84 SER A N 1
ATOM 607 C CA . SER A 1 84 ? -15.726 -34.892 -2.693 1.00 86.75 84 SER A CA 1
ATOM 608 C C . SER A 1 84 ? -16.464 -33.798 -3.473 1.00 86.75 84 SER A C 1
ATOM 610 O O . SER A 1 84 ? -16.717 -32.708 -2.958 1.00 86.75 84 SER A O 1
ATOM 612 N N . GLU A 1 85 ? -16.852 -34.087 -4.716 1.00 84.81 85 GLU A N 1
ATOM 613 C CA . GLU A 1 85 ? -17.725 -33.198 -5.490 1.00 84.81 85 GLU A CA 1
ATOM 614 C C . GLU A 1 85 ? -19.096 -33.031 -4.803 1.00 84.81 85 GLU A C 1
ATOM 616 O O . GLU A 1 85 ? -19.642 -33.973 -4.230 1.00 84.81 85 GLU A O 1
ATOM 621 N N . GLY A 1 86 ? -19.644 -31.812 -4.835 1.00 83.75 86 GLY A N 1
ATOM 622 C CA . GLY A 1 86 ? -20.907 -31.456 -4.177 1.00 83.75 86 GLY A CA 1
ATOM 623 C C . GLY A 1 86 ? -20.786 -31.028 -2.708 1.00 83.75 86 GLY A C 1
ATOM 624 O O . GLY A 1 86 ? -21.724 -30.426 -2.185 1.00 83.75 86 GLY A O 1
ATOM 625 N N . GLU A 1 87 ? -19.647 -31.255 -2.045 1.00 87.38 87 GLU A N 1
ATOM 626 C CA . GLU A 1 87 ? -19.414 -30.736 -0.691 1.00 87.38 87 GLU A CA 1
ATOM 627 C C . GLU A 1 87 ? -19.222 -29.210 -0.700 1.00 87.38 87 GLU A C 1
ATOM 629 O O . GLU A 1 87 ? -18.416 -28.661 -1.454 1.00 87.38 87 GLU A O 1
ATOM 634 N N . LYS A 1 88 ? -19.948 -28.501 0.171 1.00 87.44 88 LYS A N 1
ATOM 635 C CA . LYS A 1 88 ? -19.845 -27.042 0.292 1.00 87.44 88 LYS A CA 1
ATOM 636 C C . LYS A 1 88 ? -18.778 -26.655 1.311 1.00 87.44 88 LYS A C 1
ATOM 638 O O . LYS A 1 88 ? -18.907 -26.976 2.493 1.00 87.44 88 LYS A O 1
ATOM 643 N N . VAL A 1 89 ? -17.775 -25.899 0.870 1.00 90.81 89 VAL A N 1
ATOM 644 C CA . VAL A 1 89 ? -16.714 -25.352 1.731 1.00 90.81 89 VAL A CA 1
ATOM 645 C C . VAL A 1 89 ? -16.966 -23.894 2.120 1.00 90.81 89 VAL A C 1
ATOM 647 O O . VAL A 1 89 ? -17.464 -23.094 1.326 1.00 90.81 89 VAL A O 1
ATOM 650 N N . VAL A 1 90 ? -16.583 -23.521 3.341 1.00 87.94 90 VAL A N 1
ATOM 651 C CA . VAL A 1 90 ? -16.712 -22.146 3.846 1.00 87.94 90 VAL A CA 1
ATOM 652 C C . VAL A 1 90 ? -15.659 -21.233 3.215 1.00 87.94 90 VAL A C 1
ATOM 654 O O . VAL A 1 90 ? -14.500 -21.232 3.613 1.00 87.94 90 VAL A O 1
ATOM 657 N N . VAL A 1 91 ? -16.081 -20.398 2.263 1.00 85.56 91 VAL A N 1
ATOM 658 C CA . VAL A 1 91 ? -15.214 -19.425 1.563 1.00 85.56 91 VAL A CA 1
ATOM 659 C C . VAL A 1 91 ? -14.983 -18.112 2.321 1.00 85.56 91 VAL A C 1
ATOM 661 O O . VAL A 1 91 ? -14.113 -17.334 1.939 1.00 85.56 91 VAL A O 1
ATOM 664 N N . ASN A 1 92 ? -15.773 -17.836 3.365 1.00 80.38 92 ASN A N 1
ATOM 665 C CA . ASN A 1 92 ? -15.732 -16.604 4.155 1.00 80.38 92 ASN A CA 1
ATOM 666 C C . ASN A 1 92 ? -15.913 -16.930 5.641 1.00 80.38 92 ASN A C 1
ATOM 668 O O . ASN A 1 92 ? -16.920 -17.513 6.029 1.00 80.38 92 ASN A O 1
ATOM 672 N N . GLY A 1 93 ? -14.967 -16.514 6.488 1.00 81.38 93 GLY A N 1
ATOM 673 C CA . GLY A 1 93 ? -15.080 -16.670 7.944 1.00 81.38 93 GLY A CA 1
ATOM 674 C C . GLY A 1 93 ? -14.630 -18.019 8.519 1.00 81.38 93 GLY A C 1
ATOM 675 O O . GLY A 1 93 ? -14.833 -18.232 9.710 1.00 81.38 93 GLY A O 1
ATOM 676 N N . ALA A 1 94 ? -13.968 -18.884 7.739 1.00 81.94 94 ALA A N 1
ATOM 677 C CA . ALA A 1 94 ? -13.421 -20.173 8.192 1.00 81.94 94 ALA A CA 1
ATOM 678 C C . ALA A 1 94 ? -12.648 -20.084 9.530 1.00 81.94 94 ALA A C 1
ATOM 680 O O . ALA A 1 94 ? -12.891 -20.868 10.442 1.00 81.94 94 ALA A O 1
ATOM 681 N N . PHE A 1 95 ? -11.808 -19.057 9.705 1.00 79.50 95 PHE A N 1
ATOM 682 C CA . PHE A 1 95 ? -11.057 -18.802 10.946 1.00 79.50 95 PHE A CA 1
ATOM 683 C C . PHE A 1 95 ? -11.939 -18.554 12.191 1.00 79.50 95 PHE A C 1
ATOM 685 O O . PHE A 1 95 ? -11.549 -18.879 13.312 1.00 79.50 95 PHE A O 1
ATOM 692 N N . ARG A 1 96 ? -13.149 -17.997 12.021 1.00 80.81 96 ARG A N 1
ATOM 693 C CA . ARG A 1 96 ? -14.106 -17.828 13.130 1.00 80.81 96 ARG A CA 1
ATOM 694 C C . ARG A 1 96 ? -14.695 -19.169 13.559 1.00 80.81 96 ARG A C 1
ATOM 696 O O . ARG A 1 96 ? -14.825 -19.404 14.752 1.00 80.81 96 ARG A O 1
ATOM 703 N N . ILE A 1 97 ? -15.013 -20.026 12.589 1.00 78.06 97 ILE A N 1
ATOM 704 C CA . ILE A 1 97 ? -15.554 -21.371 12.823 1.00 78.06 97 ILE A CA 1
ATOM 705 C C . ILE A 1 97 ? -14.500 -22.246 13.512 1.00 78.06 97 ILE A C 1
ATOM 707 O O . ILE A 1 97 ? -14.829 -22.945 14.465 1.00 78.06 97 ILE A O 1
ATOM 711 N N . ASP A 1 98 ? -13.232 -22.145 13.105 1.00 76.00 98 ASP A N 1
ATOM 712 C CA . ASP A 1 98 ? -12.103 -22.764 13.810 1.00 76.00 98 ASP A CA 1
ATOM 713 C C . ASP A 1 98 ? -12.038 -22.315 15.282 1.00 76.00 98 ASP A C 1
ATOM 715 O O . ASP A 1 98 ? -12.129 -23.133 16.197 1.00 76.00 98 ASP A O 1
ATOM 719 N N . SER A 1 99 ? -11.996 -20.997 15.513 1.00 74.62 99 SER A N 1
ATOM 720 C CA . SER A 1 99 ? -11.947 -20.398 16.857 1.00 74.62 99 SER A CA 1
ATOM 721 C C . SER A 1 99 ? -13.112 -20.847 17.757 1.00 74.62 99 SER A C 1
ATOM 723 O O . SER A 1 99 ? -12.930 -21.091 18.948 1.00 74.62 99 SER A O 1
ATOM 725 N N . GLU A 1 100 ? -14.316 -20.977 17.197 1.00 72.94 100 GLU A N 1
ATOM 726 C CA . GLU A 1 100 ? -15.522 -21.415 17.909 1.00 72.94 100 GLU A CA 1
ATOM 727 C C . GLU A 1 100 ? -15.502 -22.928 18.205 1.00 72.94 100 GLU A C 1
ATOM 729 O O . GLU A 1 100 ? -15.789 -23.350 19.328 1.00 72.94 100 GLU A O 1
ATOM 734 N N . LEU A 1 101 ? -15.074 -23.759 17.249 1.00 69.44 101 LEU A N 1
ATOM 735 C CA . LEU A 1 101 ? -14.928 -25.208 17.438 1.00 69.44 101 LEU A CA 1
ATOM 736 C C . LEU A 1 101 ? -13.838 -25.568 18.459 1.00 69.44 101 LEU A C 1
ATOM 738 O O . LEU A 1 101 ? -14.016 -26.529 19.212 1.00 69.44 101 LEU A O 1
ATOM 742 N N . GLN A 1 102 ? -12.757 -24.783 18.531 1.00 64.50 102 GLN A N 1
ATOM 743 C CA . GLN A 1 102 ? -11.712 -24.917 19.552 1.00 64.50 102 GLN A CA 1
ATOM 744 C C . GLN A 1 102 ? -12.258 -24.678 20.970 1.00 64.50 102 GLN A C 1
ATOM 746 O O . GLN A 1 102 ? -11.934 -25.438 21.882 1.00 64.50 102 GLN A O 1
ATOM 751 N N . ILE A 1 103 ? -13.136 -23.683 21.156 1.00 58.41 103 ILE A N 1
ATOM 752 C CA . ILE A 1 103 ? -13.805 -23.414 22.443 1.00 58.41 103 ILE A CA 1
ATOM 753 C C . ILE A 1 103 ? -14.785 -24.542 22.804 1.00 58.41 103 ILE A C 1
ATOM 755 O O . ILE A 1 103 ? -14.885 -24.932 23.967 1.00 58.41 103 ILE A O 1
ATOM 759 N N . HIS A 1 104 ? -15.479 -25.110 21.815 1.00 55.91 104 HIS A N 1
ATOM 760 C CA . HIS A 1 104 ? -16.474 -26.170 22.015 1.00 55.91 104 HIS A CA 1
ATOM 761 C C . HIS A 1 104 ? -15.908 -27.601 22.104 1.00 55.91 104 HIS A C 1
ATOM 763 O O . HIS A 1 104 ? -16.681 -28.560 22.081 1.00 55.91 104 HIS A O 1
ATOM 769 N N . ALA A 1 105 ? -14.585 -27.760 22.235 1.00 50.53 105 ALA A N 1
ATOM 770 C CA . ALA A 1 105 ? -13.896 -29.037 22.474 1.00 50.53 105 ALA A CA 1
ATOM 771 C C . ALA A 1 105 ? -14.220 -30.171 21.473 1.00 50.53 105 ALA A C 1
ATOM 773 O O . ALA A 1 105 ? -14.013 -31.353 21.766 1.00 50.53 105 ALA A O 1
ATOM 774 N N . LYS A 1 106 ? -14.691 -29.831 20.264 1.00 55.09 106 LYS A N 1
ATOM 775 C CA . LYS A 1 106 ? -14.754 -30.782 19.146 1.00 55.09 106 LYS A CA 1
ATOM 776 C C . LYS A 1 106 ? -13.330 -31.073 18.652 1.00 55.09 106 LYS A C 1
ATOM 778 O O . LYS A 1 106 ? -12.410 -30.298 18.902 1.00 55.09 106 LYS A O 1
ATOM 783 N N . LYS A 1 107 ? -13.141 -32.230 18.004 1.00 49.81 107 LYS A N 1
ATOM 784 C CA . LYS A 1 107 ? -11.825 -32.806 17.661 1.00 49.81 107 LYS A CA 1
ATOM 785 C C . LYS A 1 107 ? -10.906 -31.765 16.997 1.00 49.81 107 LYS A C 1
ATOM 787 O O . LYS A 1 107 ? -11.141 -31.370 15.861 1.00 49.81 107 LYS A O 1
ATOM 792 N N . SER A 1 108 ? -9.874 -31.341 17.726 1.00 45.75 108 SER A N 1
ATOM 793 C CA . SER A 1 108 ? -9.018 -30.194 17.398 1.00 45.75 108 SER A CA 1
ATOM 794 C C . SER A 1 108 ? -7.558 -30.615 17.177 1.00 45.75 108 SER A C 1
ATOM 796 O O . SER A 1 108 ? -7.141 -31.699 17.587 1.00 45.75 108 SER A O 1
ATOM 798 N N . MET A 1 109 ? -6.772 -29.746 16.538 1.00 59.94 109 MET A N 1
ATOM 799 C CA . MET A 1 109 ? -5.424 -29.981 15.987 1.00 59.94 109 MET A CA 1
ATOM 800 C C . MET A 1 109 ? -4.306 -30.317 17.003 1.00 59.94 109 MET A C 1
ATOM 802 O O . MET A 1 109 ? -3.141 -30.368 16.624 1.00 59.94 109 MET A O 1
ATOM 806 N N . MET A 1 110 ? -4.624 -30.562 18.279 1.00 55.12 110 MET A N 1
ATOM 807 C CA . MET A 1 110 ? -3.643 -30.775 19.360 1.00 55.12 110 MET A CA 1
ATOM 808 C C . MET A 1 110 ? -3.793 -32.100 20.134 1.00 55.12 110 MET A C 1
ATOM 810 O O . MET A 1 110 ? -3.048 -32.327 21.083 1.00 55.12 110 MET A O 1
ATOM 814 N N . THR A 1 111 ? -4.724 -32.996 19.771 1.00 47.44 111 THR A N 1
ATOM 815 C CA . THR A 1 111 ? -5.025 -34.212 20.570 1.00 47.44 111 THR A CA 1
ATOM 816 C C . THR A 1 111 ? -4.773 -35.558 19.877 1.00 47.44 111 THR A C 1
ATOM 818 O O . THR A 1 111 ? -5.226 -36.595 20.358 1.00 47.44 111 THR A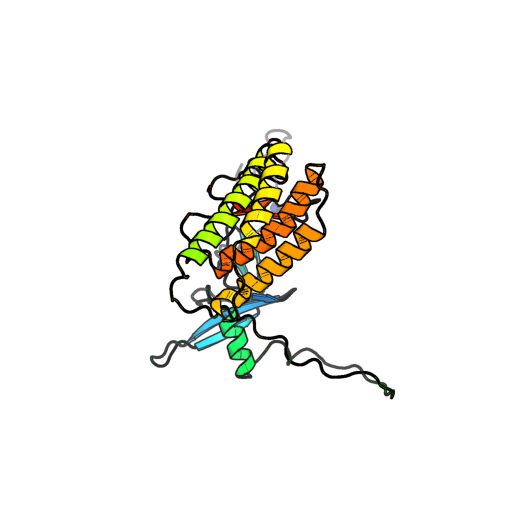 O 1
ATOM 821 N N . SER A 1 112 ? -3.994 -35.591 18.790 1.00 47.75 112 SER A N 1
ATOM 822 C CA . SER A 1 112 ? -3.517 -36.849 18.185 1.00 47.75 112 SER A CA 1
ATOM 823 C C . SER A 1 112 ? -2.175 -36.667 17.463 1.00 47.75 112 SER A C 1
ATOM 825 O O . SER A 1 112 ? -2.146 -36.495 16.245 1.00 47.75 112 SER A O 1
ATOM 827 N N . GLY A 1 113 ? -1.064 -36.672 18.214 1.00 44.19 113 GLY A N 1
ATOM 828 C CA . GLY A 1 113 ? 0.263 -36.395 17.639 1.00 44.19 113 GLY A CA 1
ATOM 829 C C . GLY A 1 113 ? 1.504 -36.601 18.521 1.00 44.19 113 GLY A C 1
ATOM 830 O O . GLY A 1 113 ? 2.571 -36.168 18.106 1.00 44.19 113 GLY A O 1
ATOM 831 N N . SER A 1 114 ? 1.404 -37.253 19.688 1.00 32.38 114 SER A N 1
ATOM 832 C CA . SER A 1 114 ? 2.567 -37.548 20.548 1.00 32.38 114 SER A CA 1
ATOM 833 C C . SER A 1 114 ? 2.464 -38.940 21.167 1.00 32.38 114 SER A C 1
ATOM 835 O O . SER A 1 114 ? 1.677 -39.150 22.089 1.00 32.38 114 SER A O 1
ATOM 837 N N . ALA A 1 115 ? 3.283 -39.872 20.682 1.00 31.91 115 ALA A N 1
ATOM 838 C CA . ALA A 1 115 ? 3.575 -41.142 21.338 1.00 31.91 115 ALA A CA 1
ATOM 839 C C . ALA A 1 115 ? 5.089 -41.224 21.585 1.00 31.91 115 ALA A C 1
ATOM 841 O O . ALA A 1 115 ? 5.862 -40.901 20.689 1.00 31.91 115 ALA A O 1
ATOM 842 N N . ASP A 1 116 ? 5.457 -41.624 22.803 1.00 30.88 116 ASP A N 1
ATOM 843 C CA . ASP A 1 116 ? 6.789 -42.001 23.294 1.00 30.88 116 ASP A CA 1
ATOM 844 C C . ASP A 1 116 ? 8.012 -41.119 22.963 1.00 30.88 116 ASP A C 1
ATOM 846 O O . ASP A 1 116 ? 8.544 -41.113 21.859 1.00 30.88 116 ASP A O 1
ATOM 850 N N . ILE A 1 117 ? 8.596 -40.537 24.019 1.00 34.09 117 ILE A N 1
ATOM 851 C CA . ILE A 1 117 ? 9.924 -40.950 24.518 1.00 34.09 117 ILE A CA 1
ATOM 852 C C . ILE A 1 117 ? 10.060 -40.550 26.004 1.00 34.09 117 ILE A C 1
ATOM 854 O O . ILE A 1 117 ? 9.377 -39.649 26.488 1.00 34.09 117 ILE A O 1
ATOM 858 N N . SER A 1 118 ? 10.882 -41.290 26.756 1.00 29.48 118 SER A N 1
ATOM 859 C CA . SER A 1 118 ? 10.911 -41.303 28.229 1.00 29.48 118 SER A CA 1
ATOM 860 C C . SER A 1 118 ? 12.101 -40.552 28.849 1.00 29.48 118 SER A C 1
ATOM 862 O O . SER A 1 118 ? 13.211 -40.612 28.327 1.00 29.48 118 SER A O 1
ATOM 864 N N . GLY A 1 119 ? 11.885 -39.960 30.034 1.00 27.67 119 GLY A N 1
ATOM 865 C CA . GLY A 1 119 ? 12.929 -39.439 30.937 1.00 27.67 119 GLY A CA 1
ATOM 866 C C . GLY A 1 119 ? 13.472 -38.044 30.575 1.00 27.67 119 GLY A C 1
ATOM 867 O O . GLY A 1 119 ? 13.488 -37.657 29.418 1.00 27.67 119 GLY A O 1
ATOM 868 N N . THR A 1 120 ? 13.945 -37.214 31.512 1.00 28.44 120 THR A N 1
ATOM 869 C CA . THR A 1 120 ? 14.344 -37.464 32.916 1.00 28.44 120 THR A CA 1
ATOM 870 C C . THR A 1 120 ? 14.069 -36.220 33.788 1.00 28.44 120 THR A C 1
ATOM 872 O O . THR A 1 120 ? 13.918 -35.119 33.268 1.00 28.44 120 THR A O 1
ATOM 875 N N . LYS A 1 121 ? 13.979 -36.374 35.119 1.00 30.23 121 LYS A N 1
ATOM 876 C CA . LYS A 1 121 ? 13.706 -35.275 36.070 1.00 30.23 121 LYS A CA 1
ATOM 877 C C . LYS A 1 121 ? 14.930 -34.384 36.339 1.00 30.23 121 LYS A C 1
ATOM 879 O O . LYS A 1 121 ? 15.968 -34.921 36.714 1.00 30.23 121 LYS A O 1
ATOM 884 N N . SER A 1 122 ? 14.718 -33.064 36.361 1.00 27.48 122 SER A N 1
ATOM 885 C CA . SER A 1 122 ? 15.558 -32.087 37.080 1.00 27.48 122 SER A CA 1
ATOM 886 C C . SER A 1 122 ? 14.710 -30.935 37.643 1.00 27.48 122 SER A C 1
ATOM 888 O O . SER A 1 122 ? 14.024 -30.248 36.893 1.00 27.48 122 SER A O 1
ATOM 890 N N . GLN A 1 123 ? 14.791 -30.707 38.954 1.00 26.19 123 GLN A N 1
ATOM 891 C CA . GLN A 1 123 ? 14.566 -29.400 39.602 1.00 26.19 123 GLN A CA 1
ATOM 892 C C . GLN A 1 123 ? 15.901 -28.609 39.491 1.00 26.19 123 GLN A C 1
ATOM 894 O O . GLN A 1 123 ? 16.940 -29.253 39.356 1.00 26.19 123 GLN A O 1
ATOM 899 N N . GLU A 1 124 ? 16.043 -27.278 39.539 1.00 24.45 124 GLU A N 1
ATOM 900 C CA . GLU A 1 124 ? 15.152 -26.096 39.632 1.00 24.45 124 GLU A CA 1
ATOM 901 C C . GLU A 1 124 ? 16.018 -24.843 39.227 1.00 24.45 124 GLU A C 1
ATOM 903 O O . GLU A 1 124 ? 17.128 -25.046 38.740 1.00 24.45 124 GLU A O 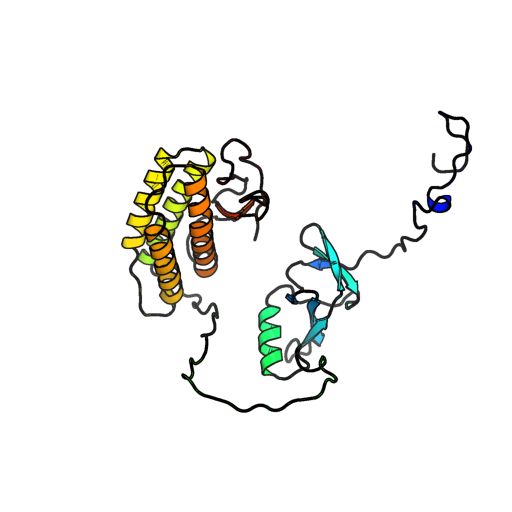1
ATOM 908 N N . ASN A 1 125 ? 15.685 -23.541 39.329 1.00 25.91 125 ASN A N 1
ATOM 909 C CA . ASN A 1 125 ? 14.617 -22.796 40.016 1.00 25.91 125 ASN A CA 1
ATOM 910 C C . ASN A 1 125 ? 14.385 -21.379 39.410 1.00 25.91 125 ASN A C 1
ATOM 912 O O . ASN A 1 125 ? 15.126 -20.963 38.526 1.00 25.91 125 ASN A O 1
ATOM 916 N N . ASN A 1 126 ? 13.415 -20.635 39.968 1.00 26.95 126 ASN A N 1
ATOM 917 C CA . ASN A 1 126 ? 13.292 -19.159 40.083 1.00 26.95 126 ASN A CA 1
ATOM 918 C C . ASN A 1 126 ? 14.011 -18.267 39.035 1.00 26.95 126 ASN A C 1
ATOM 920 O O . ASN A 1 126 ? 15.226 -18.084 39.088 1.00 26.95 126 ASN A O 1
ATOM 924 N N . ASN A 1 127 ? 13.286 -17.498 38.210 1.00 28.00 127 ASN A N 1
ATOM 925 C CA . ASN A 1 127 ? 12.710 -16.222 38.674 1.00 28.00 127 ASN A CA 1
ATOM 926 C C . ASN A 1 127 ? 11.675 -15.578 37.719 1.00 28.00 127 ASN A C 1
ATOM 928 O O . ASN A 1 127 ? 11.696 -15.801 36.513 1.00 28.00 127 ASN A O 1
ATOM 932 N N . SER A 1 128 ? 10.907 -14.638 38.291 1.00 27.69 128 SER A N 1
ATOM 933 C CA . SER A 1 128 ? 10.020 -13.638 37.654 1.00 27.69 128 SER A CA 1
ATOM 934 C C . SER A 1 128 ? 8.659 -14.108 37.093 1.00 27.69 128 SER A C 1
ATOM 936 O O . SER A 1 128 ? 8.505 -15.273 36.732 1.00 27.69 128 SER A O 1
ATOM 938 N N . PRO A 1 129 ? 7.624 -13.230 37.074 1.00 29.66 129 PRO A N 1
ATOM 939 C CA . PRO A 1 129 ? 6.229 -13.676 37.106 1.00 29.66 129 PRO A CA 1
ATOM 940 C C . PRO A 1 129 ? 5.365 -13.286 35.891 1.00 29.66 129 PRO A C 1
ATOM 942 O O . PRO A 1 129 ? 5.537 -12.231 35.290 1.00 29.66 129 PRO A O 1
ATOM 945 N N . GLN A 1 130 ? 4.356 -14.126 35.631 1.00 31.53 130 GLN A N 1
ATOM 946 C CA . GLN A 1 130 ? 3.006 -13.780 35.142 1.00 31.53 130 GLN A CA 1
ATOM 947 C C . GLN A 1 130 ? 2.867 -12.476 34.320 1.00 31.53 130 GLN A C 1
ATOM 949 O O . GLN A 1 130 ? 2.509 -11.431 34.865 1.00 31.53 130 GLN A O 1
ATOM 954 N N . ILE A 1 131 ? 2.995 -12.567 32.991 1.00 29.98 131 ILE A N 1
ATOM 955 C CA . ILE A 1 131 ? 2.314 -11.632 32.079 1.00 29.98 131 ILE A CA 1
ATOM 956 C C . ILE A 1 131 ? 1.037 -12.316 31.595 1.00 29.98 131 ILE A C 1
ATOM 958 O O . ILE A 1 131 ? 1.069 -13.416 31.046 1.00 29.98 131 ILE A O 1
ATOM 962 N N . SER A 1 132 ? -0.102 -11.683 31.858 1.00 27.70 132 SER A N 1
ATOM 963 C CA . SER A 1 132 ? -1.423 -12.217 31.555 1.00 27.70 132 SER A CA 1
ATOM 964 C C . SER A 1 132 ? -1.936 -11.723 30.201 1.00 27.70 132 SER A C 1
ATOM 966 O O . SER A 1 132 ? -1.899 -10.531 29.923 1.00 27.70 132 SER A O 1
ATOM 968 N N . LYS A 1 133 ? -2.503 -12.656 29.423 1.00 33.88 133 LYS A N 1
ATOM 969 C CA . LYS A 1 133 ? -3.459 -12.423 28.323 1.00 33.88 133 LYS A CA 1
ATOM 970 C C . LYS A 1 133 ? -3.028 -11.389 27.270 1.00 33.88 133 LYS A C 1
ATOM 972 O O . LYS A 1 133 ? -3.333 -10.205 27.381 1.00 33.88 133 LYS A O 1
ATOM 977 N N . GLU A 1 134 ? -2.455 -11.872 26.170 1.00 28.25 134 GLU A N 1
ATOM 978 C CA . GLU A 1 134 ? -2.468 -11.107 24.920 1.00 28.25 134 GLU A CA 1
ATOM 979 C C . GLU A 1 134 ? -3.923 -10.939 24.454 1.00 28.25 134 GLU A C 1
ATOM 981 O O . GLU A 1 134 ? -4.668 -11.910 24.311 1.00 28.25 134 GLU A O 1
ATOM 986 N N . ASP A 1 135 ? -4.354 -9.686 24.318 1.00 29.69 135 ASP A N 1
ATOM 987 C CA . ASP A 1 135 ? -5.767 -9.339 24.189 1.00 29.69 135 ASP A CA 1
ATOM 988 C C . ASP A 1 135 ? -6.263 -9.558 22.748 1.00 29.69 135 ASP A C 1
ATOM 990 O O . ASP A 1 135 ? -5.620 -9.148 21.778 1.00 29.69 135 ASP A O 1
ATOM 994 N N . ASN A 1 136 ? -7.418 -10.211 22.603 1.00 32.03 136 ASN A N 1
ATOM 995 C CA . ASN A 1 136 ? -7.945 -10.647 21.308 1.00 32.03 136 ASN A CA 1
ATOM 996 C C . ASN A 1 136 ? -8.145 -9.466 20.342 1.00 32.03 136 ASN A C 1
ATOM 998 O O . ASN A 1 136 ? -8.993 -8.602 20.572 1.00 32.03 136 ASN A O 1
ATOM 1002 N N . LEU A 1 137 ? -7.446 -9.483 19.202 1.00 36.12 137 LEU A N 1
ATOM 1003 C CA . LEU A 1 137 ? -7.675 -8.560 18.085 1.00 36.12 137 LEU A CA 1
ATOM 1004 C C . LEU A 1 137 ? -8.910 -8.965 17.266 1.00 36.12 137 LEU A C 1
ATOM 1006 O O . LEU A 1 137 ? -8.835 -9.240 16.068 1.00 36.12 137 LEU A O 1
ATOM 1010 N N . THR A 1 138 ? -10.075 -8.974 17.914 1.00 33.00 138 THR A N 1
ATOM 1011 C CA . THR A 1 138 ? -11.353 -8.961 17.204 1.00 33.00 138 THR A CA 1
ATOM 1012 C C . THR A 1 138 ? -11.540 -7.596 16.526 1.00 33.00 138 THR A C 1
ATOM 1014 O O . THR A 1 138 ? -11.355 -6.558 17.168 1.00 33.00 138 THR A O 1
ATOM 1017 N N . PRO A 1 139 ? -11.934 -7.537 15.240 1.00 35.94 139 PRO A N 1
ATOM 1018 C CA . PRO A 1 139 ? -12.286 -6.280 14.584 1.00 35.94 139 PRO A CA 1
ATOM 1019 C C . PRO A 1 139 ? -13.676 -5.809 15.049 1.00 35.94 139 PRO A C 1
ATOM 1021 O O . PRO A 1 139 ? -14.650 -5.832 14.301 1.00 35.94 139 PRO A O 1
ATOM 1024 N N . SER A 1 140 ? -13.789 -5.393 16.314 1.00 40.72 140 SER A N 1
ATOM 1025 C CA . SER A 1 140 ? -15.027 -4.879 16.907 1.00 40.72 140 SER A CA 1
ATOM 1026 C C . SER A 1 140 ? -15.092 -3.347 16.854 1.00 40.72 140 SER A C 1
ATOM 1028 O O . SER A 1 140 ? -15.065 -2.670 17.886 1.00 40.72 140 SER A O 1
ATOM 1030 N N . ILE A 1 141 ? -15.211 -2.792 15.645 1.00 45.44 141 ILE A N 1
ATOM 1031 C CA . ILE A 1 141 ? -15.726 -1.430 15.449 1.00 45.44 141 ILE A CA 1
ATOM 1032 C C . ILE A 1 141 ? -17.127 -1.552 14.844 1.00 45.44 141 ILE A C 1
ATOM 1034 O O . ILE A 1 141 ? -17.268 -1.862 13.666 1.00 45.44 141 ILE A O 1
ATOM 1038 N N . SER A 1 142 ? -18.151 -1.277 15.660 1.00 48.19 142 SER A N 1
ATOM 1039 C CA . SER A 1 142 ? -19.577 -1.252 15.282 1.00 48.19 142 SER A CA 1
ATOM 1040 C C . SER A 1 142 ? -19.840 -0.525 13.962 1.00 48.19 142 SER A C 1
ATOM 1042 O O . SER A 1 142 ? -19.136 0.443 13.669 1.00 48.19 142 SER A O 1
ATOM 1044 N N . ASP A 1 143 ? -20.909 -0.873 13.245 1.00 55.47 143 ASP A N 1
ATOM 1045 C CA . ASP A 1 143 ? -21.288 -0.298 11.937 1.00 55.47 143 ASP A CA 1
ATOM 1046 C C . ASP A 1 143 ? -21.538 1.223 11.921 1.00 55.47 143 ASP A C 1
ATOM 1048 O O . ASP A 1 143 ? -21.650 1.825 10.856 1.00 55.47 143 ASP A O 1
ATOM 1052 N N . ASN A 1 144 ? -21.535 1.871 13.090 1.00 63.34 144 ASN A N 1
ATOM 1053 C CA . ASN A 1 144 ? -21.512 3.324 13.239 1.00 63.34 144 ASN A CA 1
ATOM 1054 C C . ASN A 1 144 ? -20.476 3.992 12.301 1.00 63.34 144 ASN A C 1
ATOM 1056 O O . ASN A 1 144 ? -19.323 3.532 12.227 1.00 63.34 144 ASN A O 1
ATOM 1060 N N . PRO A 1 145 ? -20.841 5.098 11.623 1.00 74.00 145 PRO A N 1
ATOM 1061 C CA . PRO A 1 145 ? -19.909 5.871 10.810 1.00 74.00 145 PRO A CA 1
ATOM 1062 C C . PRO A 1 145 ? -18.809 6.497 11.678 1.00 74.00 145 PRO A C 1
ATOM 1064 O O . PRO A 1 145 ? -18.985 6.728 12.877 1.00 74.00 145 PRO A O 1
ATOM 1067 N N . LEU A 1 146 ? -17.661 6.792 11.067 1.00 85.38 146 LEU A N 1
ATOM 1068 C CA . LEU A 1 146 ? -16.594 7.525 11.747 1.00 85.38 146 LEU A CA 1
ATOM 1069 C C . LEU A 1 146 ? -17.018 8.986 11.994 1.00 85.38 146 LEU A C 1
ATOM 1071 O O . LEU A 1 146 ? -17.715 9.562 11.155 1.00 85.38 146 LEU A O 1
ATOM 1075 N N . PRO A 1 147 ? -16.564 9.627 13.091 1.00 89.19 147 PRO A N 1
ATOM 1076 C CA . PRO A 1 147 ? -16.718 11.068 13.272 1.00 89.19 147 PRO A CA 1
ATOM 1077 C C . PRO A 1 147 ? -16.183 11.830 12.043 1.00 89.19 147 PRO A C 1
ATOM 1079 O O . PRO A 1 147 ? -15.074 11.511 11.600 1.00 89.19 147 PRO A O 1
ATOM 1082 N N . PRO A 1 148 ? -16.902 12.830 11.489 1.00 88.25 148 PRO A N 1
ATOM 1083 C CA . PRO A 1 148 ? -16.531 13.453 10.214 1.00 88.25 148 PRO A CA 1
ATOM 1084 C C . PRO A 1 148 ? -15.098 13.999 10.169 1.00 88.25 148 PRO A C 1
ATOM 1086 O O . PRO A 1 148 ? -14.375 13.738 9.208 1.00 88.25 148 PRO A O 1
ATOM 1089 N N . ASP A 1 149 ? -14.647 14.671 11.232 1.00 90.19 149 ASP A N 1
ATOM 1090 C CA . ASP A 1 149 ? -13.277 15.195 11.335 1.00 90.19 149 ASP A CA 1
ATOM 1091 C C . ASP A 1 149 ? -12.216 14.086 11.354 1.00 90.19 149 ASP A C 1
ATOM 1093 O O . ASP A 1 149 ? -11.139 14.239 10.774 1.00 90.19 149 ASP A O 1
ATOM 1097 N N . PHE A 1 150 ? -12.521 12.948 11.986 1.00 91.69 150 PHE A N 1
ATOM 1098 C CA . PHE A 1 150 ? -11.625 11.796 12.030 1.00 91.69 150 PHE A CA 1
ATOM 1099 C C . PHE A 1 150 ? -11.569 11.096 10.670 1.00 91.69 150 PHE A C 1
ATOM 1101 O O . PHE A 1 150 ? -10.477 10.852 10.167 1.00 91.69 150 PHE A O 1
ATOM 1108 N N . SER A 1 151 ? -12.712 10.879 10.008 1.00 90.75 151 SER A N 1
ATOM 1109 C CA . SER A 1 151 ? -12.737 10.355 8.635 1.00 90.75 151 SER A CA 1
ATOM 1110 C C . SER A 1 151 ? -11.957 11.255 7.672 1.00 90.75 151 SER A C 1
ATOM 1112 O O . SER A 1 151 ? -11.162 10.758 6.881 1.00 90.75 151 SER A O 1
ATOM 1114 N N . LYS A 1 152 ? -12.142 12.579 7.764 1.00 91.81 152 LYS A N 1
ATOM 1115 C CA . LYS A 1 152 ? -11.417 13.575 6.961 1.00 91.81 152 LYS A CA 1
ATOM 1116 C C . LYS A 1 152 ? -9.911 13.560 7.242 1.00 91.81 152 LYS A C 1
ATOM 1118 O O . LYS A 1 152 ? -9.115 13.681 6.315 1.00 91.81 152 LYS A O 1
ATOM 1123 N N . SER A 1 153 ? -9.520 13.375 8.501 1.00 94.44 153 SER A N 1
ATOM 1124 C CA . SER A 1 153 ? -8.117 13.219 8.898 1.00 94.44 153 SER A CA 1
ATOM 1125 C C . SER A 1 153 ? -7.496 11.934 8.337 1.00 94.44 153 SER A C 1
ATOM 1127 O O . SER A 1 153 ? -6.374 11.969 7.836 1.00 94.44 153 SER A O 1
ATOM 1129 N N . LEU A 1 154 ? -8.233 10.816 8.356 1.00 94.44 154 LEU A N 1
ATOM 1130 C CA . LEU A 1 154 ? -7.783 9.551 7.769 1.00 94.44 154 LEU A CA 1
ATOM 1131 C C . LEU A 1 154 ? -7.706 9.605 6.230 1.00 94.44 154 LEU A C 1
ATOM 1133 O O . LEU A 1 154 ? -6.785 9.023 5.664 1.00 94.44 154 LEU A O 1
ATOM 1137 N N . SER A 1 155 ? -8.594 10.346 5.550 1.00 94.25 155 SER A N 1
ATOM 1138 C CA . SER A 1 155 ? -8.409 10.685 4.128 1.00 94.25 155 SER A CA 1
ATOM 1139 C C . SER A 1 155 ? -7.113 11.467 3.910 1.00 94.25 155 SER A C 1
ATOM 1141 O O . SER A 1 155 ? -6.281 11.048 3.115 1.00 94.25 155 SER A O 1
ATOM 1143 N N . ALA A 1 156 ? -6.889 12.547 4.667 1.00 95.81 156 ALA A N 1
ATOM 1144 C CA . ALA A 1 156 ? -5.741 13.429 4.463 1.00 95.81 156 ALA A CA 1
ATOM 1145 C C . ALA A 1 156 ? -4.381 12.721 4.633 1.00 95.81 156 ALA A C 1
ATOM 1147 O O . ALA A 1 156 ? -3.460 12.979 3.861 1.00 95.81 156 ALA A O 1
ATOM 1148 N N . ILE A 1 157 ? -4.233 11.814 5.608 1.00 97.12 157 ILE A N 1
ATOM 1149 C CA . ILE A 1 157 ? -2.979 11.052 5.766 1.00 97.12 157 ILE A CA 1
ATOM 1150 C C . ILE A 1 157 ? -2.776 10.025 4.641 1.00 97.12 157 ILE A C 1
ATOM 1152 O O . ILE A 1 157 ? -1.644 9.834 4.196 1.00 97.12 157 ILE A O 1
ATOM 1156 N N . LEU A 1 158 ? -3.857 9.420 4.129 1.00 97.06 158 LEU A N 1
ATOM 1157 C CA . LEU A 1 158 ? -3.806 8.551 2.951 1.00 97.06 158 LEU A CA 1
ATOM 1158 C C . LEU A 1 158 ? -3.438 9.341 1.686 1.00 97.06 158 LEU A C 1
ATOM 1160 O O . LEU A 1 158 ? -2.563 8.905 0.946 1.00 97.06 158 LEU A O 1
ATOM 1164 N N . ASP A 1 159 ? -4.025 10.520 1.465 1.00 96.62 159 ASP A N 1
ATOM 1165 C CA . ASP A 1 159 ? -3.727 11.374 0.307 1.00 96.62 159 ASP A CA 1
ATOM 1166 C C . ASP A 1 159 ? -2.246 11.775 0.248 1.00 96.62 159 ASP A C 1
ATOM 1168 O O . ASP A 1 159 ? -1.637 11.752 -0.823 1.00 96.62 159 ASP A O 1
ATOM 1172 N N . VAL A 1 160 ? -1.627 12.087 1.393 1.00 98.19 160 VAL A N 1
ATOM 1173 C CA . VAL A 1 160 ? -0.192 12.413 1.449 1.00 98.19 160 VAL A CA 1
ATOM 1174 C C . VAL A 1 160 ? 0.695 11.160 1.361 1.00 98.19 160 VAL A C 1
ATOM 1176 O O . VAL A 1 160 ? 1.759 11.216 0.744 1.00 98.19 160 VAL A O 1
ATOM 1179 N N . TYR A 1 161 ? 0.258 10.003 1.874 1.00 98.56 161 TYR A N 1
ATOM 1180 C CA . TYR A 1 161 ? 0.923 8.726 1.571 1.00 98.56 161 TYR A CA 1
ATOM 1181 C C . TYR A 1 161 ? 0.901 8.430 0.063 1.00 98.56 161 TYR A C 1
ATOM 1183 O O . TYR A 1 161 ? 1.924 8.034 -0.495 1.00 98.56 161 TYR A O 1
ATOM 1191 N N . PHE A 1 162 ? -0.212 8.690 -0.630 1.00 98.44 162 PHE A N 1
ATOM 1192 C CA . PHE A 1 162 ? -0.257 8.534 -2.082 1.00 98.44 162 PHE A CA 1
ATOM 1193 C C . PHE A 1 162 ? 0.659 9.532 -2.791 1.00 98.44 162 PHE A C 1
ATOM 1195 O O . PHE A 1 162 ? 1.337 9.115 -3.717 1.00 98.44 162 PHE A O 1
ATOM 1202 N N . GLN A 1 163 ? 0.806 10.782 -2.327 1.00 98.56 163 GLN A N 1
ATOM 1203 C CA . GLN A 1 163 ? 1.833 11.695 -2.867 1.00 98.56 163 GLN A CA 1
ATOM 1204 C C . GLN A 1 163 ? 3.262 11.124 -2.745 1.00 98.56 163 GLN A C 1
ATOM 1206 O O . GLN A 1 163 ? 4.092 11.349 -3.626 1.00 98.56 163 GLN A O 1
ATOM 1211 N N . PHE A 1 164 ? 3.560 10.376 -1.677 1.00 98.69 164 PHE A N 1
ATOM 1212 C CA . PHE A 1 164 ? 4.853 9.707 -1.493 1.00 98.69 164 PHE A CA 1
ATOM 1213 C C . PHE A 1 164 ? 5.029 8.517 -2.456 1.00 98.69 164 PHE A C 1
ATOM 1215 O O . PHE A 1 164 ? 6.061 8.424 -3.122 1.00 98.69 164 PHE A O 1
ATOM 1222 N N . VAL A 1 165 ? 4.004 7.671 -2.618 1.00 98.69 165 VAL A N 1
ATOM 1223 C CA . VAL A 1 165 ? 3.969 6.606 -3.645 1.00 98.69 165 VAL A CA 1
ATOM 1224 C C . VAL A 1 165 ? 4.111 7.198 -5.057 1.00 98.69 165 VAL A C 1
ATOM 1226 O O . VAL A 1 165 ? 4.974 6.782 -5.828 1.00 98.69 165 VAL A O 1
ATOM 1229 N N . ASP A 1 166 ? 3.323 8.223 -5.380 1.00 98.38 166 ASP A N 1
ATOM 1230 C CA . ASP A 1 166 ? 3.308 8.940 -6.659 1.00 98.38 166 ASP A CA 1
ATOM 1231 C C . ASP A 1 166 ? 4.673 9.553 -7.006 1.00 98.38 166 ASP A C 1
ATOM 1233 O O . ASP A 1 166 ? 4.989 9.697 -8.188 1.00 98.38 166 ASP A O 1
ATOM 1237 N N . ALA A 1 167 ? 5.470 9.942 -6.009 1.00 98.69 167 ALA A N 1
ATOM 1238 C CA . ALA A 1 167 ? 6.827 10.439 -6.205 1.00 98.69 167 ALA A CA 1
ATOM 1239 C C . ALA A 1 167 ? 7.816 9.295 -6.488 1.00 98.69 167 ALA A C 1
ATOM 1241 O O . ALA A 1 167 ? 8.615 9.391 -7.420 1.00 98.69 167 ALA A O 1
ATOM 1242 N N . LEU A 1 168 ? 7.720 8.185 -5.747 1.00 98.62 168 LEU A N 1
ATOM 1243 C CA . LEU A 1 168 ? 8.579 7.008 -5.927 1.00 98.62 168 LEU A CA 1
ATOM 1244 C C . LEU A 1 168 ? 8.301 6.239 -7.229 1.00 98.62 168 LEU A C 1
ATOM 1246 O O . LEU A 1 168 ? 9.223 5.684 -7.811 1.00 98.62 168 LEU A O 1
ATOM 1250 N N . THR A 1 169 ? 7.081 6.279 -7.771 1.00 98.31 169 THR A N 1
ATOM 1251 C CA . THR A 1 169 ? 6.799 5.755 -9.130 1.00 98.31 169 THR A CA 1
ATOM 1252 C C . THR A 1 169 ? 7.517 6.530 -10.246 1.00 98.31 169 THR A C 1
ATOM 1254 O O . THR A 1 169 ? 7.609 6.048 -11.375 1.00 98.31 169 THR A O 1
ATOM 1257 N N . LYS A 1 170 ? 8.038 7.725 -9.940 1.00 98.38 170 LYS A N 1
ATOM 1258 C CA . LYS A 1 170 ? 8.717 8.647 -10.866 1.00 98.38 170 LYS A CA 1
ATOM 1259 C C . LYS A 1 170 ? 10.191 8.870 -10.508 1.00 98.38 170 LYS A C 1
ATOM 1261 O O . LYS A 1 170 ? 10.840 9.693 -11.144 1.00 98.38 170 LYS A O 1
ATOM 1266 N N . ASP A 1 171 ? 10.689 8.178 -9.481 1.00 98.50 171 ASP A N 1
ATOM 1267 C CA . ASP A 1 171 ? 12.005 8.378 -8.860 1.00 98.50 171 ASP A CA 1
ATOM 1268 C C . ASP A 1 171 ? 12.294 9.833 -8.406 1.00 98.50 171 ASP A C 1
ATOM 1270 O O . ASP A 1 171 ? 13.443 10.252 -8.247 1.00 98.50 171 ASP A O 1
ATOM 1274 N N . ASP A 1 172 ? 11.243 10.614 -8.117 1.00 98.50 172 ASP A N 1
ATOM 1275 C CA . ASP A 1 172 ? 11.352 12.002 -7.653 1.00 98.50 172 ASP A CA 1
ATOM 1276 C C . ASP A 1 172 ? 11.599 12.077 -6.138 1.00 98.50 172 ASP A C 1
ATOM 1278 O O . ASP A 1 172 ? 10.691 12.273 -5.323 1.00 98.50 172 ASP A O 1
ATOM 1282 N N . MET A 1 173 ? 12.874 11.991 -5.757 1.00 97.81 173 MET A N 1
ATOM 1283 C CA . MET A 1 173 ? 13.314 12.154 -4.368 1.00 97.81 173 MET A CA 1
ATOM 1284 C C . MET A 1 173 ? 12.939 13.506 -3.741 1.00 97.81 173 MET A C 1
ATOM 1286 O O . MET A 1 173 ? 12.772 13.585 -2.522 1.00 97.81 173 MET A O 1
ATOM 1290 N N . LYS A 1 174 ? 12.779 14.579 -4.527 1.00 98.19 174 LYS A N 1
ATOM 1291 C CA . LYS A 1 174 ? 12.421 15.903 -3.995 1.00 98.19 174 LYS A CA 1
ATOM 1292 C C . LYS A 1 174 ? 10.960 15.919 -3.548 1.00 98.19 174 LYS A C 1
ATOM 1294 O O . LYS A 1 174 ? 10.666 16.354 -2.431 1.00 98.19 174 LYS A O 1
ATOM 1299 N N . SER A 1 175 ? 10.060 15.405 -4.383 1.00 98.50 175 SER A N 1
ATOM 1300 C CA . SER A 1 175 ? 8.648 15.239 -4.023 1.00 98.50 175 SER A CA 1
ATOM 1301 C C . SER A 1 175 ? 8.463 14.182 -2.932 1.00 98.50 175 SER A C 1
ATOM 1303 O O . SER A 1 175 ? 7.662 14.397 -2.024 1.00 98.50 175 SER A O 1
ATOM 1305 N N . ALA A 1 176 ? 9.258 13.105 -2.933 1.00 98.38 176 ALA A N 1
ATOM 1306 C CA . ALA A 1 176 ? 9.207 12.074 -1.897 1.00 98.38 176 ALA A CA 1
ATOM 1307 C C . ALA A 1 176 ? 9.551 12.632 -0.501 1.00 98.38 176 ALA A C 1
ATOM 1309 O O . ALA A 1 176 ? 8.778 12.452 0.442 1.00 98.38 176 ALA A O 1
ATOM 1310 N N . LYS A 1 177 ? 10.650 13.396 -0.363 1.00 98.00 177 LYS A N 1
ATOM 1311 C CA . LYS A 1 177 ? 10.999 14.066 0.907 1.00 98.00 177 LYS A CA 1
ATOM 1312 C C . LYS A 1 177 ? 9.943 15.091 1.346 1.00 98.00 177 LYS A C 1
ATOM 1314 O O . LYS A 1 177 ? 9.646 15.187 2.541 1.00 98.00 177 LYS A O 1
ATOM 1319 N N . LYS A 1 178 ? 9.339 15.837 0.405 1.00 98.06 178 LYS A N 1
ATOM 1320 C CA . LYS A 1 178 ? 8.215 16.748 0.707 1.00 98.06 178 LYS A CA 1
ATOM 1321 C C . LYS A 1 178 ? 7.030 15.970 1.282 1.00 98.06 178 LYS A C 1
ATOM 1323 O O . LYS A 1 178 ? 6.547 16.327 2.354 1.00 98.06 178 LYS A O 1
ATOM 1328 N N . ALA A 1 179 ? 6.599 14.907 0.604 1.00 98.38 179 ALA A N 1
ATOM 1329 C CA . ALA A 1 179 ? 5.461 14.095 1.019 1.00 98.38 179 ALA A CA 1
ATOM 1330 C C . ALA A 1 179 ? 5.683 13.460 2.402 1.00 98.38 179 ALA A C 1
ATOM 1332 O O . ALA A 1 179 ? 4.799 13.543 3.244 1.00 98.38 179 ALA A O 1
ATOM 1333 N N . LEU A 1 180 ? 6.880 12.941 2.706 1.00 97.69 180 LEU A N 1
ATOM 1334 C CA . LEU A 1 180 ? 7.217 12.436 4.049 1.00 97.69 180 LEU A CA 1
ATOM 1335 C C . LEU A 1 180 ? 7.124 13.514 5.147 1.00 97.69 180 LEU A C 1
ATOM 1337 O O . LEU A 1 180 ? 6.616 13.251 6.239 1.00 97.69 180 LEU A O 1
ATOM 1341 N N . THR A 1 181 ? 7.574 14.738 4.858 1.00 96.81 181 THR A N 1
ATOM 1342 C CA . THR A 1 181 ? 7.486 15.882 5.789 1.00 96.81 181 THR A CA 1
ATOM 1343 C C . THR A 1 181 ? 6.029 16.293 6.035 1.00 96.81 181 THR A C 1
ATOM 1345 O O . THR A 1 181 ? 5.618 16.574 7.165 1.00 96.81 181 THR A O 1
ATOM 1348 N N . GLU A 1 182 ? 5.224 16.299 4.974 1.00 97.88 182 GLU A N 1
ATOM 1349 C CA . GLU A 1 182 ? 3.798 16.617 5.017 1.00 97.88 182 GLU A CA 1
ATOM 1350 C C . GLU A 1 182 ? 2.991 15.506 5.714 1.00 97.88 182 GLU A C 1
ATOM 1352 O O . GLU A 1 182 ? 2.118 15.802 6.522 1.00 97.88 182 GLU A O 1
ATOM 1357 N N . PHE A 1 183 ? 3.355 14.236 5.524 1.00 97.88 183 PHE A N 1
ATOM 1358 C CA . PHE A 1 183 ? 2.747 13.065 6.164 1.00 97.88 183 PHE A CA 1
ATOM 1359 C C . PHE A 1 183 ? 2.969 13.066 7.684 1.00 97.88 183 PHE A C 1
ATOM 1361 O O . PHE A 1 183 ? 2.023 12.910 8.455 1.00 97.88 183 PHE A O 1
ATOM 1368 N N . GLU A 1 184 ? 4.201 13.337 8.131 1.00 95.56 184 GLU A N 1
ATOM 1369 C CA . GLU A 1 184 ? 4.537 13.529 9.551 1.00 95.56 184 GLU A CA 1
ATOM 1370 C C . GLU A 1 184 ? 3.791 14.729 10.166 1.00 95.56 184 GLU A C 1
ATOM 1372 O O . GLU A 1 184 ? 3.456 14.718 11.354 1.00 95.56 184 GLU A O 1
ATOM 1377 N N . THR A 1 185 ? 3.515 15.763 9.364 1.00 96.94 185 THR A N 1
ATOM 1378 C CA . THR A 1 185 ? 2.733 16.936 9.780 1.00 96.94 185 THR A CA 1
ATOM 1379 C C . THR A 1 185 ? 1.251 16.590 9.915 1.00 96.94 185 THR A C 1
ATOM 1381 O O . THR A 1 185 ? 0.655 16.878 10.952 1.00 96.94 185 THR A O 1
ATOM 1384 N N . VAL A 1 186 ? 0.662 15.915 8.923 1.00 96.94 186 VAL A N 1
ATOM 1385 C CA . VAL A 1 186 ? -0.744 15.489 8.956 1.00 96.94 186 VAL A CA 1
ATOM 1386 C C . VAL A 1 186 ? -0.983 14.476 10.074 1.00 96.94 186 VAL A C 1
ATOM 1388 O O . VAL A 1 186 ? -1.918 14.675 10.841 1.00 96.94 186 VAL A O 1
ATOM 1391 N N . ARG A 1 187 ? -0.125 13.460 10.275 1.00 96.00 187 ARG A N 1
ATOM 1392 C CA . ARG A 1 187 ? -0.295 12.486 11.377 1.00 96.00 187 ARG A CA 1
ATOM 1393 C C . ARG A 1 187 ? -0.416 13.175 12.743 1.00 96.00 187 ARG A C 1
ATOM 1395 O O . ARG A 1 187 ? -1.227 12.761 13.564 1.00 96.00 187 ARG A O 1
ATOM 1402 N N . LYS A 1 188 ? 0.349 14.247 12.982 1.00 94.81 188 LYS A N 1
ATOM 1403 C CA . LYS A 1 188 ? 0.307 15.022 14.238 1.00 94.81 188 LYS A CA 1
ATOM 1404 C C . LYS A 1 188 ? -1.008 15.768 14.479 1.00 94.81 188 LYS A C 1
ATOM 1406 O O . LYS A 1 188 ? -1.276 16.111 15.627 1.00 94.81 188 LYS A O 1
ATOM 1411 N N . THR A 1 189 ? -1.824 16.028 13.454 1.00 94.62 189 THR A N 1
ATOM 1412 C CA . THR A 1 189 ? -3.145 16.658 13.643 1.00 94.62 189 THR A CA 1
ATOM 1413 C C . THR A 1 189 ? -4.217 15.651 14.070 1.00 94.62 189 THR A C 1
ATOM 1415 O O . THR A 1 189 ? -5.200 16.035 14.709 1.00 94.62 189 THR A O 1
ATOM 1418 N N . ILE A 1 190 ? -4.018 14.361 13.771 1.00 93.38 190 ILE A N 1
ATOM 1419 C CA . ILE A 1 190 ? -4.992 13.298 14.031 1.00 93.38 190 ILE A CA 1
ATOM 1420 C C . ILE A 1 190 ? -4.917 12.872 15.499 1.00 93.38 190 ILE A C 1
ATOM 1422 O O . ILE A 1 190 ? -4.071 12.074 15.910 1.00 93.38 190 ILE A O 1
ATOM 1426 N N . LYS A 1 191 ? -5.824 13.421 16.308 1.00 86.31 191 LYS A N 1
ATOM 1427 C CA . LYS A 1 191 ? -5.885 13.166 17.751 1.00 86.31 191 LYS A CA 1
ATOM 1428 C C . LYS A 1 191 ? -6.082 11.675 18.049 1.00 86.31 191 LYS A C 1
ATOM 1430 O O . LYS A 1 191 ? -6.970 11.035 17.491 1.00 86.31 191 LYS A O 1
ATOM 1435 N N . ALA A 1 192 ? -5.285 11.158 18.981 1.00 85.56 192 ALA A N 1
ATOM 1436 C CA . ALA A 1 192 ? -5.558 9.888 19.645 1.00 85.56 192 ALA A CA 1
ATOM 1437 C C . ALA A 1 192 ? -6.852 9.979 20.477 1.00 85.56 192 ALA A C 1
ATOM 1439 O O . ALA A 1 192 ? -7.246 11.064 20.917 1.00 85.56 192 ALA A O 1
ATOM 1440 N N . GLY A 1 193 ? -7.493 8.837 20.729 1.00 83.31 193 GLY A N 1
ATOM 1441 C CA . GLY A 1 193 ? -8.709 8.753 21.544 1.00 83.31 193 GLY A CA 1
ATOM 1442 C C . GLY A 1 193 ? -8.733 7.510 22.432 1.00 83.31 193 GLY A C 1
ATOM 1443 O O . GLY A 1 193 ? -8.075 6.517 22.141 1.00 83.31 193 GLY A O 1
ATOM 1444 N N . SER A 1 194 ? -9.482 7.560 23.533 1.00 81.12 194 SER A N 1
ATOM 1445 C CA . SER A 1 194 ? -9.491 6.511 24.568 1.00 81.12 194 SER A CA 1
ATOM 1446 C C . SER A 1 194 ? -10.520 5.392 24.358 1.00 81.12 194 SER A C 1
ATOM 1448 O O . SER A 1 194 ? -10.466 4.381 25.054 1.00 81.12 194 SER A O 1
ATOM 1450 N N . ASN A 1 195 ? -11.468 5.553 23.429 1.00 83.38 195 ASN A N 1
ATOM 1451 C CA . ASN A 1 195 ? -12.500 4.550 23.152 1.00 83.38 195 ASN A CA 1
ATOM 1452 C C . ASN A 1 195 ? -12.074 3.550 22.053 1.00 83.38 195 ASN A C 1
ATOM 1454 O O . ASN A 1 195 ? -11.071 3.742 21.366 1.00 83.38 195 ASN A O 1
ATOM 1458 N N . SER A 1 196 ? -12.852 2.478 21.876 1.00 80.19 196 SER A N 1
ATOM 1459 C CA . SER A 1 196 ? -12.538 1.374 20.954 1.00 80.19 196 SER A CA 1
ATOM 1460 C C . SER A 1 196 ? -12.338 1.798 19.494 1.00 80.19 196 SER A C 1
ATOM 1462 O O . SER A 1 196 ? -11.474 1.232 18.833 1.00 80.19 196 SER A O 1
ATOM 1464 N N . LEU A 1 197 ? -13.055 2.816 19.003 1.00 82.06 197 LEU A N 1
ATOM 1465 C CA . LEU A 1 197 ? -12.949 3.299 17.618 1.00 82.06 197 LEU A CA 1
ATOM 1466 C C . LEU A 1 197 ? -11.552 3.854 17.291 1.00 82.06 197 LEU A C 1
ATOM 1468 O O . LEU A 1 197 ? -11.104 3.747 16.149 1.00 82.06 197 LEU A O 1
ATOM 1472 N N . TYR A 1 198 ? -10.849 4.400 18.286 1.00 88.00 198 TYR A N 1
ATOM 1473 C CA . TYR A 1 198 ? -9.489 4.929 18.136 1.00 88.00 198 TYR A CA 1
ATOM 1474 C C . TYR A 1 198 ? -8.387 3.917 18.490 1.00 88.00 198 TYR A C 1
ATOM 1476 O O . TYR A 1 198 ? -7.220 4.216 18.256 1.00 88.00 198 TYR A O 1
ATOM 1484 N N . ARG A 1 199 ? -8.715 2.728 19.027 1.00 88.88 199 ARG A N 1
ATOM 1485 C CA . ARG A 1 199 ? -7.727 1.742 19.517 1.00 88.88 199 ARG A CA 1
ATOM 1486 C C . ARG A 1 199 ? -6.676 1.403 18.454 1.00 88.88 199 ARG A C 1
ATOM 1488 O O . ARG A 1 199 ? -5.478 1.470 18.724 1.00 88.88 199 ARG A O 1
ATOM 1495 N N . ASP A 1 200 ? -7.127 1.075 17.247 1.00 88.00 200 ASP A N 1
ATOM 1496 C CA . ASP A 1 200 ? -6.239 0.727 16.138 1.00 88.00 200 ASP A CA 1
ATOM 1497 C C . ASP A 1 200 ? -5.519 1.934 15.554 1.00 88.00 200 ASP A C 1
ATOM 1499 O O . ASP A 1 200 ? -4.332 1.831 15.260 1.00 88.00 200 ASP A O 1
ATOM 1503 N N . TRP A 1 201 ? -6.187 3.087 15.448 1.00 93.38 201 TRP A N 1
ATOM 1504 C CA . TRP A 1 201 ? -5.533 4.330 15.047 1.00 93.38 201 TRP A CA 1
ATOM 1505 C C . TRP A 1 201 ? -4.380 4.702 15.980 1.00 93.38 201 TRP A C 1
ATOM 1507 O O . TRP A 1 201 ? -3.310 5.030 15.482 1.00 93.38 201 TRP A O 1
ATOM 1517 N N . ASN A 1 202 ? -4.555 4.606 17.302 1.00 93.81 202 ASN A N 1
ATOM 1518 C CA . ASN A 1 202 ? -3.479 4.873 18.258 1.00 93.81 202 ASN A CA 1
ATOM 1519 C C . ASN A 1 202 ? -2.281 3.950 17.969 1.00 93.81 202 ASN A C 1
ATOM 1521 O O . ASN A 1 202 ? -1.194 4.436 17.679 1.00 93.81 202 ASN A O 1
ATOM 1525 N N . ARG A 1 203 ? -2.512 2.629 17.906 1.00 94.69 203 ARG A N 1
ATOM 1526 C CA . ARG A 1 203 ? -1.486 1.612 17.601 1.00 94.69 203 ARG A CA 1
ATOM 1527 C C . ARG A 1 203 ? -0.763 1.858 16.268 1.00 94.69 203 ARG A C 1
ATOM 1529 O O . ARG A 1 203 ? 0.459 1.742 16.197 1.00 94.69 203 ARG A O 1
ATOM 1536 N N . ILE A 1 204 ? -1.511 2.201 15.220 1.00 95.62 204 ILE A N 1
ATOM 1537 C CA . ILE A 1 204 ? -0.989 2.527 13.884 1.00 95.62 204 ILE A CA 1
ATOM 1538 C C . ILE A 1 204 ? -0.170 3.827 13.934 1.00 95.62 204 ILE A C 1
ATOM 1540 O O . ILE A 1 204 ? 0.951 3.868 13.435 1.00 95.62 204 ILE A O 1
ATOM 1544 N N . SER A 1 205 ? -0.686 4.875 14.578 1.00 96.38 205 SER A N 1
ATOM 1545 C CA . SER A 1 205 ? -0.028 6.178 14.731 1.00 96.38 205 SER A CA 1
ATOM 1546 C C . SER A 1 205 ? 1.263 6.082 15.546 1.00 96.38 205 SER A C 1
ATOM 1548 O O . SER A 1 205 ? 2.278 6.663 15.156 1.00 96.38 205 SER A O 1
ATOM 1550 N N . ASP A 1 206 ? 1.267 5.295 16.623 1.00 95.88 206 ASP A N 1
ATOM 1551 C CA . ASP A 1 206 ? 2.445 5.026 17.448 1.00 95.88 206 ASP A CA 1
ATOM 1552 C C . ASP A 1 206 ? 3.517 4.288 16.637 1.00 95.88 206 ASP A C 1
ATOM 1554 O O . ASP A 1 206 ? 4.677 4.710 16.620 1.00 95.88 206 ASP A O 1
ATOM 1558 N N . LYS A 1 207 ? 3.139 3.254 15.867 1.00 96.94 207 LYS A N 1
ATOM 1559 C CA . LYS A 1 207 ? 4.099 2.530 15.020 1.00 96.94 207 LYS A CA 1
ATOM 1560 C C . LYS A 1 207 ? 4.620 3.381 13.861 1.00 96.94 207 LYS A C 1
ATOM 1562 O O . LYS A 1 207 ? 5.813 3.334 13.573 1.00 96.94 207 LYS A O 1
ATOM 1567 N N . ILE A 1 208 ? 3.786 4.227 13.251 1.00 97.38 208 ILE A N 1
ATOM 1568 C CA . ILE A 1 208 ? 4.239 5.242 12.282 1.00 97.38 208 ILE A CA 1
ATOM 1569 C C . ILE A 1 208 ? 5.202 6.233 12.952 1.00 97.38 208 ILE A C 1
ATOM 1571 O O . ILE A 1 208 ? 6.208 6.603 12.354 1.00 97.38 208 ILE A O 1
ATOM 1575 N N . THR A 1 209 ? 4.932 6.657 14.189 1.00 97.06 209 THR A N 1
ATOM 1576 C CA . THR A 1 209 ? 5.807 7.573 14.940 1.00 97.06 209 THR A CA 1
ATOM 1577 C C . THR A 1 209 ? 7.172 6.939 15.214 1.00 97.06 209 THR A C 1
ATOM 1579 O O . THR A 1 209 ? 8.194 7.603 15.059 1.00 97.06 209 THR A O 1
ATOM 1582 N N . GLU A 1 210 ? 7.214 5.650 15.555 1.00 97.06 210 GLU A N 1
ATOM 1583 C CA . GLU A 1 210 ? 8.453 4.875 15.688 1.00 97.06 210 GLU A CA 1
ATOM 1584 C C . GLU A 1 210 ? 9.212 4.782 14.350 1.00 97.06 210 GLU A C 1
ATOM 1586 O O . GLU A 1 210 ? 10.394 5.122 14.286 1.00 97.06 210 GLU A O 1
ATOM 1591 N N . ILE A 1 211 ? 8.522 4.404 13.265 1.00 96.94 211 ILE A N 1
ATOM 1592 C CA . ILE A 1 211 ? 9.090 4.297 11.913 1.00 96.94 211 ILE A CA 1
ATOM 1593 C C . ILE A 1 211 ? 9.703 5.636 11.471 1.00 96.94 211 ILE A C 1
ATOM 1595 O O . ILE A 1 211 ? 10.882 5.679 11.119 1.00 96.94 211 ILE A O 1
ATOM 1599 N N . MET A 1 212 ? 8.957 6.741 11.557 1.00 95.19 212 MET A N 1
ATOM 1600 C CA . MET A 1 212 ? 9.431 8.076 11.161 1.00 95.19 212 MET A CA 1
ATOM 1601 C C . MET A 1 212 ? 10.540 8.609 12.085 1.00 95.19 212 MET A C 1
ATOM 1603 O O . MET A 1 212 ? 11.431 9.330 11.637 1.00 95.19 212 MET A O 1
ATOM 1607 N N . LYS A 1 213 ? 10.544 8.236 13.374 1.00 95.12 213 LYS A N 1
ATOM 1608 C CA . LYS A 1 213 ? 11.621 8.584 14.319 1.00 95.12 213 LYS A CA 1
ATOM 1609 C C . LYS A 1 213 ? 12.933 7.862 13.998 1.00 95.12 213 LYS A C 1
ATOM 1611 O O . LYS A 1 213 ? 13.992 8.452 14.218 1.00 95.12 213 LYS A O 1
ATOM 1616 N N . ASN A 1 214 ? 12.859 6.625 13.512 1.00 94.06 214 ASN A N 1
ATOM 1617 C CA . ASN A 1 214 ? 14.025 5.803 13.187 1.00 94.06 214 ASN A CA 1
ATOM 1618 C C . ASN A 1 214 ? 14.575 6.100 11.777 1.00 94.06 214 ASN A C 1
ATOM 1620 O O . ASN A 1 214 ? 15.767 5.936 11.547 1.00 94.06 214 ASN A O 1
ATOM 1624 N N . ASN A 1 215 ? 13.739 6.607 10.865 1.00 92.38 215 ASN A N 1
ATOM 1625 C CA . ASN A 1 215 ? 14.068 6.874 9.458 1.00 92.38 215 ASN A CA 1
ATOM 1626 C C . ASN A 1 215 ? 14.103 8.386 9.136 1.00 92.38 215 ASN A C 1
ATOM 1628 O O . ASN A 1 215 ? 13.508 8.850 8.166 1.00 92.38 215 ASN A O 1
ATOM 1632 N N . LYS A 1 216 ? 14.771 9.186 9.981 1.00 84.81 216 LYS A N 1
ATOM 1633 C CA . LYS A 1 216 ? 14.812 10.663 9.860 1.00 84.81 216 LYS A CA 1
ATOM 1634 C C . LYS A 1 216 ? 15.661 11.201 8.709 1.00 84.81 216 LYS A C 1
ATOM 1636 O O . LYS A 1 216 ? 15.473 12.346 8.307 1.00 84.81 216 LYS A O 1
ATOM 1641 N N . HIS A 1 217 ? 16.620 10.412 8.242 1.00 87.50 217 HIS A N 1
ATOM 1642 C CA . HIS A 1 217 ? 17.544 10.779 7.179 1.00 87.50 217 HIS A CA 1
ATOM 1643 C C . HIS A 1 217 ? 17.327 9.794 6.037 1.00 87.50 217 HIS A C 1
ATOM 1645 O O . HIS A 1 217 ? 17.611 8.611 6.176 1.00 87.50 217 HIS A O 1
ATOM 1651 N N . ILE A 1 218 ? 16.738 10.300 4.957 1.00 93.31 218 ILE A N 1
ATOM 1652 C CA . ILE A 1 218 ? 16.419 9.569 3.734 1.00 93.31 218 ILE A CA 1
ATOM 1653 C C . ILE A 1 218 ? 17.035 10.395 2.613 1.00 93.31 218 ILE A C 1
ATOM 1655 O O . ILE A 1 218 ? 16.543 11.486 2.314 1.00 93.31 218 ILE A O 1
ATOM 1659 N N . GLU A 1 219 ? 18.130 9.917 2.032 1.00 94.94 219 GLU A N 1
ATOM 1660 C CA . GLU A 1 219 ? 18.890 10.627 0.997 1.00 94.94 219 GLU A CA 1
ATOM 1661 C C . GLU A 1 219 ? 18.819 9.925 -0.363 1.00 94.94 219 GLU A C 1
ATOM 1663 O O . GLU A 1 219 ? 18.924 10.580 -1.400 1.00 94.94 219 GLU A O 1
ATOM 1668 N N . THR A 1 220 ? 18.549 8.620 -0.369 1.00 97.75 220 THR A N 1
ATOM 1669 C CA . THR A 1 220 ? 18.503 7.756 -1.553 1.00 97.75 220 THR A CA 1
ATOM 1670 C C . THR A 1 220 ? 17.106 7.187 -1.819 1.00 97.75 220 THR A C 1
ATOM 1672 O O . THR A 1 220 ? 16.257 7.098 -0.927 1.00 97.75 220 THR A O 1
ATOM 1675 N N . LEU A 1 221 ? 16.876 6.751 -3.063 1.00 97.62 221 LEU A N 1
ATOM 1676 C CA . LEU A 1 221 ? 15.642 6.064 -3.460 1.00 97.62 221 LEU A CA 1
ATOM 1677 C C . LEU A 1 221 ? 15.436 4.754 -2.699 1.00 97.62 221 LEU A C 1
ATOM 1679 O O . LEU A 1 221 ? 14.303 4.428 -2.364 1.00 97.62 221 LEU A O 1
ATOM 1683 N N . ASP A 1 222 ? 16.501 4.018 -2.390 1.00 96.56 222 ASP A N 1
ATOM 1684 C CA . ASP A 1 222 ? 16.377 2.696 -1.773 1.00 96.56 222 ASP A CA 1
ATOM 1685 C C . ASP A 1 222 ? 16.103 2.786 -0.264 1.00 96.56 222 ASP A C 1
ATOM 1687 O O . ASP A 1 222 ? 15.327 1.989 0.265 1.00 96.56 222 ASP A O 1
ATOM 1691 N N . GLU A 1 223 ? 16.609 3.820 0.418 1.00 97.50 223 GLU A N 1
ATOM 1692 C CA . GLU A 1 223 ? 16.147 4.199 1.761 1.00 97.50 223 GLU A CA 1
ATOM 1693 C C . GLU A 1 223 ? 14.664 4.604 1.738 1.00 97.50 223 GLU A C 1
ATOM 1695 O O . GLU A 1 223 ? 13.879 4.137 2.564 1.00 97.50 223 GLU A O 1
ATOM 1700 N N . ALA A 1 224 ? 14.246 5.422 0.763 1.00 98.25 224 ALA A N 1
ATOM 1701 C CA . ALA A 1 224 ? 12.855 5.858 0.635 1.00 98.25 224 ALA A CA 1
ATOM 1702 C C . ALA A 1 224 ? 11.897 4.690 0.326 1.00 98.25 224 ALA A C 1
ATOM 1704 O O . ALA A 1 224 ? 10.817 4.607 0.908 1.00 98.25 224 ALA A O 1
ATOM 1705 N N . ARG A 1 225 ? 12.302 3.745 -0.530 1.00 98.31 225 ARG A N 1
ATOM 1706 C CA . ARG A 1 225 ? 11.561 2.509 -0.832 1.00 98.31 225 ARG A CA 1
ATOM 1707 C C . ARG A 1 225 ? 11.520 1.561 0.371 1.00 98.31 225 ARG A C 1
ATOM 1709 O O . ARG A 1 225 ? 10.482 0.961 0.628 1.00 98.31 225 ARG A O 1
ATOM 1716 N N . SER A 1 226 ? 12.597 1.476 1.155 1.00 97.25 226 SER A N 1
ATOM 1717 C CA . SER A 1 226 ? 12.619 0.713 2.416 1.00 97.25 226 SER A CA 1
ATOM 1718 C C . SER A 1 226 ? 11.669 1.312 3.462 1.00 97.25 226 SER A C 1
ATOM 1720 O O . SER A 1 226 ? 10.925 0.588 4.120 1.00 97.25 226 SER A O 1
ATOM 1722 N N . LEU A 1 227 ? 11.623 2.643 3.570 1.00 98.19 227 LEU A N 1
ATOM 1723 C CA . LEU A 1 227 ? 10.644 3.351 4.397 1.00 98.19 227 LEU A CA 1
ATOM 1724 C C . LEU A 1 227 ? 9.207 3.170 3.874 1.00 98.19 227 LEU A C 1
ATOM 1726 O O . LEU A 1 227 ? 8.274 3.062 4.673 1.00 98.19 227 LEU A O 1
ATOM 1730 N N . LEU A 1 228 ? 9.015 3.094 2.552 1.00 98.69 228 LEU A N 1
ATOM 1731 C CA . LEU A 1 228 ? 7.707 2.830 1.956 1.00 98.69 228 LEU A CA 1
ATOM 1732 C C . LEU A 1 228 ? 7.137 1.478 2.381 1.00 98.69 228 LEU A C 1
ATOM 1734 O O . LEU A 1 228 ? 5.948 1.436 2.673 1.00 98.69 228 LEU A O 1
ATOM 1738 N N . ASP A 1 229 ? 7.927 0.409 2.454 1.00 98.06 229 ASP A N 1
ATOM 1739 C CA . ASP A 1 229 ? 7.435 -0.905 2.898 1.00 98.06 229 ASP A CA 1
ATOM 1740 C C . ASP A 1 229 ? 6.889 -0.839 4.337 1.00 98.06 229 ASP A C 1
ATOM 1742 O O . ASP A 1 229 ? 5.729 -1.172 4.605 1.00 98.06 229 ASP A O 1
ATOM 1746 N N . LEU A 1 230 ? 7.680 -0.251 5.244 1.00 97.69 230 LEU A N 1
ATOM 1747 C CA . LEU A 1 230 ? 7.308 -0.042 6.646 1.00 97.69 230 LEU A CA 1
ATOM 1748 C C . LEU A 1 230 ? 6.027 0.796 6.798 1.00 97.69 230 LEU A C 1
ATOM 1750 O O . LEU A 1 230 ? 5.147 0.443 7.588 1.00 97.69 230 LEU A O 1
ATOM 1754 N N . LEU A 1 231 ? 5.900 1.897 6.046 1.00 98.38 231 LEU A N 1
ATOM 1755 C CA . LEU A 1 231 ? 4.706 2.751 6.065 1.00 98.38 231 LEU A CA 1
ATOM 1756 C C . LEU A 1 231 ? 3.503 2.085 5.385 1.00 98.38 231 LEU A C 1
ATOM 1758 O O . LEU A 1 231 ? 2.380 2.214 5.873 1.00 98.38 231 LEU A O 1
ATOM 1762 N N . SER A 1 232 ? 3.721 1.338 4.303 1.00 98.44 232 SER A N 1
ATOM 1763 C CA . SER A 1 232 ? 2.671 0.628 3.565 1.00 98.44 232 SER A CA 1
ATOM 1764 C C . SER A 1 232 ? 2.019 -0.445 4.421 1.00 98.44 232 SER A C 1
ATOM 1766 O O . SER A 1 232 ? 0.795 -0.536 4.426 1.00 98.44 232 SER A O 1
ATOM 1768 N N . ALA A 1 233 ? 2.789 -1.182 5.228 1.00 96.75 233 ALA A N 1
ATOM 1769 C CA . ALA A 1 233 ? 2.230 -2.105 6.213 1.00 96.75 233 ALA A CA 1
ATOM 1770 C C . ALA A 1 233 ? 1.238 -1.403 7.167 1.00 96.75 233 ALA A C 1
ATOM 1772 O O . ALA A 1 233 ? 0.144 -1.914 7.413 1.00 96.75 233 ALA A O 1
ATOM 1773 N N . GLN A 1 234 ? 1.565 -0.195 7.646 1.00 98.06 234 GLN A N 1
ATOM 1774 C CA . GLN A 1 234 ? 0.680 0.579 8.529 1.00 98.06 234 GLN A CA 1
ATOM 1775 C C . GLN A 1 234 ? -0.540 1.156 7.791 1.00 98.06 234 GLN A C 1
ATOM 1777 O O . GLN A 1 234 ? -1.647 1.145 8.330 1.00 98.06 234 GLN A O 1
ATOM 1782 N N . MET A 1 235 ? -0.377 1.615 6.546 1.00 97.62 235 MET A N 1
ATOM 1783 C CA . MET A 1 235 ? -1.492 2.106 5.726 1.00 97.62 235 MET A CA 1
ATOM 1784 C C . MET A 1 235 ? -2.435 0.982 5.281 1.00 97.62 235 MET A C 1
ATOM 1786 O O . MET A 1 235 ? -3.643 1.195 5.228 1.00 97.62 235 MET A O 1
ATOM 1790 N N . ILE A 1 236 ? -1.933 -0.232 5.039 1.00 96.19 236 ILE A N 1
ATOM 1791 C CA . ILE A 1 236 ? -2.759 -1.413 4.745 1.00 96.19 236 ILE A CA 1
ATOM 1792 C C . ILE A 1 236 ? -3.564 -1.834 5.984 1.00 96.19 236 ILE A C 1
ATOM 1794 O O . ILE A 1 236 ? -4.736 -2.180 5.847 1.00 96.19 236 ILE A O 1
ATOM 1798 N N . LEU A 1 237 ? -3.001 -1.743 7.196 1.00 93.62 237 LEU A N 1
ATOM 1799 C CA . LEU A 1 237 ? -3.764 -1.936 8.439 1.00 93.62 237 LEU A CA 1
ATOM 1800 C C . LEU A 1 237 ? -4.855 -0.864 8.615 1.00 93.62 237 LEU A C 1
ATOM 1802 O O . LEU A 1 237 ? -5.999 -1.200 8.920 1.00 93.62 237 LEU A O 1
ATOM 1806 N N . LEU A 1 238 ? -4.536 0.407 8.343 1.00 94.19 238 LEU A N 1
ATOM 1807 C CA . LEU A 1 238 ? -5.500 1.516 8.346 1.00 94.19 238 LEU A CA 1
ATOM 1808 C C . LEU A 1 238 ? -6.632 1.264 7.333 1.00 94.19 238 LEU A C 1
ATOM 1810 O O . LEU A 1 238 ? -7.806 1.385 7.677 1.00 94.19 238 LEU A O 1
ATOM 1814 N N . GLN A 1 239 ? -6.297 0.837 6.114 1.00 91.62 239 GLN A N 1
ATOM 1815 C CA . GLN A 1 239 ? -7.266 0.491 5.073 1.00 91.62 239 GLN A CA 1
ATOM 1816 C C . GLN A 1 239 ? -8.142 -0.705 5.465 1.00 91.62 239 GLN A C 1
ATOM 1818 O O . GLN A 1 239 ? -9.346 -0.661 5.232 1.00 91.62 239 GLN A O 1
ATOM 1823 N N . LYS A 1 240 ? -7.584 -1.747 6.092 1.00 90.00 240 LYS A N 1
ATOM 1824 C CA . LYS A 1 240 ? -8.363 -2.909 6.551 1.00 90.00 240 LYS A CA 1
ATOM 1825 C C . LYS A 1 240 ? -9.342 -2.558 7.677 1.00 90.00 240 LYS A C 1
ATOM 1827 O O . LYS A 1 240 ? -10.450 -3.081 7.678 1.00 90.00 240 LYS A O 1
ATOM 1832 N N . GLN A 1 241 ? -8.971 -1.653 8.587 1.00 88.88 241 GLN A N 1
ATOM 1833 C CA . GLN A 1 241 ? -9.803 -1.303 9.748 1.00 88.88 241 GLN A CA 1
ATOM 1834 C C . GLN A 1 241 ? -10.792 -0.152 9.491 1.00 88.88 241 GLN A C 1
ATOM 1836 O O . GLN A 1 241 ? -11.883 -0.127 10.061 1.00 88.88 241 GLN A O 1
ATOM 1841 N N . TYR A 1 242 ? -10.434 0.804 8.629 1.00 89.31 242 TYR A N 1
ATOM 1842 C CA . TYR A 1 242 ? -11.208 2.031 8.404 1.00 89.31 242 TYR A CA 1
ATOM 1843 C C . TYR A 1 242 ? -11.620 2.259 6.942 1.00 89.31 242 TYR A C 1
ATOM 1845 O O . TYR A 1 242 ? -12.456 3.124 6.680 1.00 89.31 242 TYR A O 1
ATOM 1853 N N . GLY A 1 243 ? -11.083 1.499 5.981 1.00 86.00 243 GLY A N 1
ATOM 1854 C CA . GLY A 1 243 ? -11.250 1.743 4.542 1.00 86.00 243 GLY A CA 1
ATOM 1855 C C . GLY A 1 243 ? -12.703 1.814 4.080 1.00 86.00 243 GLY A C 1
ATOM 1856 O O . GLY A 1 243 ? -13.058 2.746 3.365 1.00 86.00 243 GLY A O 1
ATOM 1857 N N . ASN A 1 244 ? -13.557 0.910 4.573 1.00 83.25 244 ASN A N 1
ATOM 1858 C CA . ASN A 1 244 ? -14.993 0.858 4.252 1.00 83.25 244 ASN A CA 1
ATOM 1859 C C . ASN A 1 244 ? -15.798 2.057 4.798 1.00 83.25 244 ASN A C 1
ATOM 1861 O O . ASN A 1 244 ? -16.971 2.207 4.468 1.00 83.25 244 ASN A O 1
ATOM 1865 N N . LYS A 1 245 ? -15.190 2.895 5.649 1.00 83.31 245 LYS A N 1
ATOM 1866 C CA . LYS A 1 245 ? -15.807 4.074 6.281 1.00 83.31 245 LYS A CA 1
ATOM 1867 C C . LYS A 1 245 ? -15.164 5.395 5.842 1.00 83.31 245 LYS A C 1
ATOM 1869 O O . LYS A 1 245 ? -15.448 6.436 6.427 1.00 83.31 245 LYS A O 1
ATOM 1874 N N . ILE A 1 246 ? -14.291 5.346 4.836 1.00 85.25 246 ILE A N 1
ATOM 1875 C CA . ILE A 1 246 ? -13.573 6.483 4.252 1.00 85.25 246 ILE A CA 1
ATOM 1876 C C . ILE A 1 246 ? -13.842 6.458 2.745 1.00 85.25 246 ILE A C 1
ATOM 1878 O O . ILE A 1 246 ? -13.716 5.407 2.122 1.00 85.25 246 ILE A O 1
ATOM 1882 N N . ASN A 1 247 ? -14.160 7.596 2.132 1.00 81.50 247 ASN A N 1
ATOM 1883 C CA . ASN A 1 247 ? -14.446 7.653 0.694 1.00 81.50 247 ASN A CA 1
ATOM 1884 C C . ASN A 1 247 ? -13.183 7.488 -0.175 1.00 81.50 247 ASN A C 1
ATOM 1886 O O . ASN A 1 247 ? -12.082 7.851 0.232 1.00 81.50 247 ASN A O 1
ATOM 1890 N N . GLY A 1 248 ? -13.365 6.987 -1.403 1.00 82.44 248 GLY A N 1
ATOM 1891 C CA . GLY A 1 248 ? -12.329 6.890 -2.441 1.00 82.44 248 GLY A CA 1
ATOM 1892 C C . GLY A 1 248 ? -11.797 5.469 -2.656 1.00 82.44 248 GLY A C 1
ATOM 1893 O O . GLY A 1 248 ? -11.425 4.784 -1.702 1.00 82.44 248 GLY A O 1
ATOM 1894 N N . THR A 1 249 ? -11.755 5.024 -3.912 1.00 87.56 249 THR A N 1
ATOM 1895 C CA . THR A 1 249 ? -11.276 3.688 -4.304 1.00 87.56 249 THR A CA 1
ATOM 1896 C C . THR A 1 249 ? -9.789 3.522 -4.002 1.00 87.56 249 THR A C 1
ATOM 1898 O O . THR A 1 249 ? -8.991 4.408 -4.300 1.00 87.56 249 THR A O 1
ATOM 1901 N N . ARG A 1 250 ? -9.422 2.380 -3.413 1.00 91.25 250 ARG A N 1
ATOM 1902 C CA . ARG A 1 250 ? -8.053 2.003 -3.042 1.00 91.25 250 ARG A CA 1
ATOM 1903 C C . ARG A 1 250 ? -7.847 0.519 -3.315 1.00 91.25 250 ARG A C 1
ATOM 1905 O O . ARG A 1 250 ? -8.737 -0.280 -3.035 1.00 91.25 250 ARG A O 1
ATOM 1912 N N . TYR A 1 251 ? -6.671 0.169 -3.815 1.00 94.38 251 TYR A N 1
ATOM 1913 C CA . TYR A 1 251 ? -6.248 -1.197 -4.097 1.00 94.38 251 TYR A CA 1
ATOM 1914 C C . TYR A 1 251 ? -4.983 -1.516 -3.305 1.00 94.38 251 TYR A C 1
ATOM 1916 O O . TYR A 1 251 ? -4.101 -0.664 -3.191 1.00 94.38 251 TYR A O 1
ATOM 1924 N N . ILE A 1 252 ? -4.878 -2.746 -2.796 1.00 96.44 252 ILE A N 1
ATOM 1925 C CA . ILE A 1 252 ? -3.598 -3.296 -2.347 1.00 96.44 252 ILE A CA 1
ATOM 1926 C C . ILE A 1 252 ? -2.875 -3.793 -3.599 1.00 96.44 252 ILE A C 1
ATOM 1928 O O . ILE A 1 252 ? -3.434 -4.561 -4.380 1.00 96.44 252 ILE A O 1
ATOM 1932 N N . ALA A 1 253 ? -1.639 -3.356 -3.798 1.00 97.44 253 ALA A N 1
ATOM 1933 C CA . ALA A 1 253 ? -0.776 -3.823 -4.872 1.00 97.44 253 ALA A CA 1
ATOM 1934 C C . ALA A 1 253 ? 0.458 -4.523 -4.288 1.00 97.44 253 ALA A C 1
ATOM 1936 O O . ALA A 1 253 ? 0.876 -4.238 -3.163 1.00 97.44 253 ALA A O 1
ATOM 1937 N N . TYR A 1 254 ? 1.008 -5.473 -5.041 1.00 97.69 254 TYR A N 1
ATOM 1938 C CA . TYR A 1 254 ? 2.133 -6.309 -4.637 1.00 97.69 254 TYR A CA 1
ATOM 1939 C C . TYR A 1 254 ? 3.180 -6.407 -5.747 1.00 97.69 254 TYR A C 1
ATOM 1941 O O . TYR A 1 254 ? 2.852 -6.566 -6.923 1.00 97.69 254 TYR A O 1
ATOM 1949 N N . CYS A 1 255 ? 4.452 -6.326 -5.364 1.00 97.44 255 CYS A N 1
ATOM 1950 C CA . CYS A 1 255 ? 5.599 -6.491 -6.247 1.00 97.44 255 CYS A CA 1
ATOM 1951 C C . CYS A 1 255 ? 6.412 -7.682 -5.729 1.00 97.44 255 CYS A C 1
ATOM 1953 O O . CYS A 1 255 ? 7.045 -7.535 -4.684 1.00 97.44 255 CYS A O 1
ATOM 1955 N N . PRO A 1 256 ? 6.446 -8.837 -6.422 1.00 94.50 256 PRO A N 1
ATOM 1956 C CA . PRO A 1 256 ? 7.183 -10.009 -5.946 1.00 94.50 256 PRO A CA 1
ATOM 1957 C C . PRO A 1 256 ? 8.705 -9.812 -5.958 1.00 94.50 256 PRO A C 1
ATOM 1959 O O . PRO A 1 256 ? 9.402 -10.444 -5.177 1.00 94.50 256 PRO A O 1
ATOM 1962 N N . MET A 1 257 ? 9.230 -8.930 -6.816 1.00 94.56 257 MET A N 1
ATOM 1963 C CA . MET A 1 257 ? 10.676 -8.742 -7.008 1.00 94.56 257 MET A CA 1
ATOM 1964 C C . MET A 1 257 ? 11.337 -7.821 -5.969 1.00 94.56 257 MET A C 1
ATOM 1966 O O . MET A 1 257 ? 12.565 -7.751 -5.901 1.00 94.56 257 MET A O 1
ATOM 1970 N N . ALA A 1 258 ? 10.551 -7.098 -5.165 1.00 93.06 258 ALA A N 1
ATOM 1971 C CA . ALA A 1 258 ? 11.082 -6.141 -4.199 1.00 93.06 258 ALA A CA 1
ATOM 1972 C C . ALA A 1 258 ? 11.985 -6.815 -3.142 1.00 93.06 258 ALA A C 1
ATOM 1974 O O . ALA A 1 258 ? 11.794 -7.978 -2.775 1.00 93.06 258 ALA A O 1
ATOM 1975 N N . PHE A 1 259 ? 12.989 -6.066 -2.671 1.00 93.38 259 PHE A N 1
ATOM 1976 C CA . PHE A 1 259 ? 13.948 -6.468 -1.630 1.00 93.38 259 PHE A CA 1
ATOM 1977 C C . PHE A 1 259 ? 14.586 -7.853 -1.843 1.00 93.38 259 PHE A C 1
ATOM 1979 O O . PHE A 1 259 ? 14.642 -8.671 -0.923 1.00 93.38 259 PHE A O 1
ATOM 1986 N N . ASN A 1 260 ? 15.096 -8.099 -3.055 1.00 91.12 260 ASN A N 1
ATOM 1987 C CA . ASN A 1 260 ? 15.692 -9.368 -3.494 1.00 91.12 260 ASN A CA 1
ATOM 1988 C C . ASN A 1 260 ? 14.686 -10.533 -3.472 1.00 91.12 260 ASN A C 1
ATOM 1990 O O . ASN A 1 260 ? 14.919 -11.557 -2.834 1.00 91.12 260 ASN A O 1
ATOM 1994 N N . ASN A 1 261 ? 13.562 -10.362 -4.178 1.00 86.38 261 ASN A N 1
ATOM 1995 C CA . ASN A 1 261 ? 12.478 -11.346 -4.311 1.00 86.38 261 ASN A CA 1
ATOM 1996 C C . ASN A 1 261 ? 11.787 -11.761 -2.992 1.00 86.38 261 ASN A C 1
ATOM 1998 O O . ASN A 1 261 ? 11.122 -12.795 -2.943 1.00 86.38 261 ASN A O 1
ATOM 2002 N N . LYS A 1 262 ? 11.914 -10.961 -1.923 1.00 91.12 262 LYS A N 1
ATOM 2003 C CA . LYS A 1 262 ? 11.087 -11.103 -0.706 1.00 91.12 262 LYS A CA 1
ATOM 2004 C C . LYS A 1 262 ? 9.658 -10.609 -0.931 1.00 91.12 262 LYS A C 1
ATOM 2006 O O . LYS A 1 262 ? 8.734 -11.068 -0.267 1.00 91.12 262 LYS A O 1
ATOM 2011 N N . GLY A 1 263 ? 9.511 -9.677 -1.869 1.00 93.06 263 GLY A N 1
ATOM 2012 C CA . GLY A 1 263 ? 8.268 -9.006 -2.190 1.00 93.06 263 GLY A CA 1
ATOM 2013 C C . GLY A 1 263 ? 7.941 -7.849 -1.248 1.00 93.06 263 GLY A C 1
ATOM 2014 O O . GLY A 1 263 ? 8.501 -7.734 -0.160 1.00 93.06 263 GLY A O 1
ATOM 2015 N N . ALA A 1 264 ? 7.051 -6.966 -1.699 1.00 95.56 264 ALA A N 1
ATOM 2016 C CA . ALA A 1 264 ? 6.583 -5.809 -0.936 1.00 95.56 264 ALA A CA 1
ATOM 2017 C C . ALA A 1 264 ? 5.178 -5.386 -1.374 1.00 95.56 264 ALA A C 1
ATOM 2019 O O . ALA A 1 264 ? 4.797 -5.569 -2.536 1.00 95.56 264 ALA A O 1
ATOM 2020 N N . TYR A 1 265 ? 4.424 -4.791 -0.451 1.00 97.88 265 TYR A N 1
ATOM 2021 C CA . TYR A 1 265 ? 3.051 -4.330 -0.677 1.00 97.88 265 TYR A CA 1
ATOM 2022 C C . TYR A 1 265 ? 2.963 -2.799 -0.638 1.00 97.88 265 TYR A C 1
ATOM 2024 O O . TYR A 1 265 ? 3.751 -2.142 0.039 1.00 97.88 265 TYR A O 1
ATOM 2032 N N . TRP A 1 266 ? 1.990 -2.217 -1.338 1.00 98.44 266 TRP A N 1
ATOM 2033 C CA . TRP A 1 266 ? 1.623 -0.800 -1.212 1.00 98.44 266 TRP A CA 1
ATOM 2034 C C . TRP A 1 266 ? 0.119 -0.597 -1.427 1.00 98.44 266 TRP A C 1
ATOM 2036 O O . TRP A 1 266 ? -0.584 -1.517 -1.853 1.00 98.44 266 TRP A O 1
ATOM 2046 N N . LEU A 1 267 ? -0.389 0.599 -1.119 1.00 97.06 267 LEU A N 1
ATOM 2047 C CA . LEU A 1 267 ? -1.711 1.035 -1.573 1.00 97.06 267 LEU A CA 1
ATOM 2048 C C . LEU A 1 267 ? -1.572 1.998 -2.757 1.00 97.06 267 LEU A C 1
ATOM 2050 O O . LEU A 1 267 ? -0.719 2.883 -2.746 1.00 97.06 267 LEU A O 1
ATOM 2054 N N . GLN A 1 268 ? -2.475 1.888 -3.726 1.00 95.25 268 GLN A N 1
ATOM 2055 C CA . GLN A 1 268 ? -2.660 2.855 -4.818 1.00 95.25 268 GLN A CA 1
ATOM 2056 C C . GLN A 1 268 ? -4.159 3.109 -5.058 1.00 95.25 268 GLN A C 1
ATOM 2058 O O . GLN A 1 268 ? -5.001 2.331 -4.600 1.00 95.25 268 GLN A O 1
ATOM 2063 N N . ARG A 1 269 ? -4.525 4.205 -5.737 1.00 92.56 269 ARG A N 1
ATOM 2064 C CA . ARG A 1 269 ? -5.940 4.547 -6.026 1.00 92.56 269 ARG A CA 1
ATOM 2065 C C . ARG A 1 269 ? -6.403 3.956 -7.360 1.00 92.56 269 ARG A C 1
ATOM 2067 O O . ARG A 1 269 ? -7.589 3.730 -7.590 1.00 92.56 269 ARG A O 1
ATOM 2074 N N . GLU A 1 270 ? -5.447 3.710 -8.241 1.00 90.75 270 GLU A N 1
ATOM 2075 C CA . GLU A 1 270 ? -5.589 3.284 -9.621 1.00 90.75 270 GLU A CA 1
ATOM 2076 C C . GLU A 1 270 ? -5.619 1.745 -9.704 1.00 90.75 270 GLU A C 1
ATOM 2078 O O . GLU A 1 270 ? -4.958 1.059 -8.926 1.00 90.75 270 GLU A O 1
ATOM 2083 N N . LYS A 1 271 ? -6.381 1.172 -10.649 1.00 92.12 271 LYS A N 1
ATOM 2084 C CA . LYS A 1 271 ? -6.403 -0.293 -10.874 1.00 92.12 271 LYS A CA 1
ATOM 2085 C C . LYS A 1 271 ? -5.198 -0.779 -11.689 1.00 92.12 271 LYS A C 1
ATOM 2087 O O . LYS A 1 271 ? -4.825 -1.946 -11.620 1.00 92.12 271 LYS A O 1
ATOM 2092 N N . GLU A 1 272 ? -4.621 0.104 -12.497 1.00 95.56 272 GLU A N 1
ATOM 2093 C CA . GLU A 1 272 ? -3.407 -0.173 -13.259 1.00 95.56 272 GLU A CA 1
ATOM 2094 C C . GLU A 1 272 ? -2.188 -0.076 -12.333 1.00 95.56 272 GLU A C 1
ATOM 2096 O O . GLU A 1 272 ? -2.101 0.851 -11.531 1.00 95.56 272 GLU A O 1
ATOM 2101 N N . ILE A 1 273 ? -1.246 -1.016 -12.424 1.00 97.56 273 ILE A N 1
ATOM 2102 C CA . ILE A 1 273 ? -0.059 -1.030 -11.561 1.00 97.56 273 ILE A CA 1
ATOM 2103 C C . ILE A 1 273 ? 0.819 0.198 -11.824 1.00 97.56 273 ILE A C 1
ATOM 2105 O O . ILE A 1 273 ? 1.128 0.521 -12.974 1.00 97.56 273 ILE A O 1
ATOM 2109 N N . LEU A 1 274 ? 1.228 0.859 -10.740 1.00 96.75 274 LEU A N 1
ATOM 2110 C CA . LEU A 1 274 ? 2.239 1.911 -10.716 1.00 96.75 274 LEU A CA 1
ATOM 2111 C C . LEU A 1 274 ? 3.223 1.577 -9.587 1.00 96.75 274 LEU A C 1
ATOM 2113 O O . LEU A 1 274 ? 2.979 1.888 -8.426 1.00 96.75 274 LEU A O 1
ATOM 2117 N N . ASN A 1 275 ? 4.304 0.872 -9.923 1.0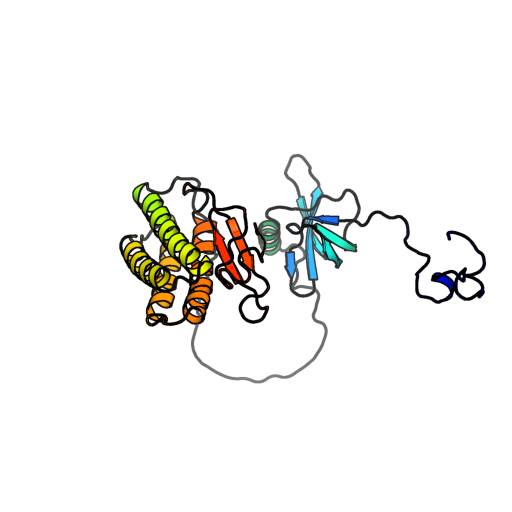0 98.12 275 ASN A N 1
ATOM 2118 C CA . ASN A 1 275 ? 5.247 0.278 -8.977 1.00 98.12 275 ASN A CA 1
ATOM 2119 C C . ASN A 1 275 ? 6.253 1.310 -8.410 1.00 98.12 275 ASN A C 1
ATOM 2121 O O . ASN A 1 275 ? 7.120 1.781 -9.150 1.00 98.12 275 ASN A O 1
ATOM 2125 N N . PRO A 1 276 ? 6.207 1.633 -7.104 1.00 98.31 276 PRO A N 1
ATOM 2126 C CA . PRO A 1 276 ? 7.126 2.589 -6.479 1.00 98.31 276 PRO A CA 1
ATOM 2127 C C . PRO A 1 276 ? 8.490 1.977 -6.104 1.00 98.31 276 PRO A C 1
ATOM 2129 O O . PRO A 1 276 ? 9.461 2.703 -5.901 1.00 98.31 276 PRO A O 1
ATOM 2132 N N . TYR A 1 277 ? 8.590 0.647 -6.023 1.00 98.19 277 TYR A N 1
ATOM 2133 C CA . TYR A 1 277 ? 9.819 -0.066 -5.651 1.00 98.19 277 TYR A CA 1
ATOM 2134 C C . TYR A 1 277 ? 10.840 -0.139 -6.795 1.00 98.19 277 TYR A C 1
ATOM 2136 O O . TYR A 1 277 ? 12.022 -0.343 -6.537 1.00 98.19 277 TYR A O 1
ATOM 2144 N N . PHE A 1 278 ? 10.401 0.059 -8.042 1.00 97.31 278 PHE A N 1
ATOM 2145 C CA . PHE A 1 278 ? 11.264 0.083 -9.232 1.00 97.31 278 PHE A CA 1
ATOM 2146 C C . PHE A 1 278 ? 11.057 1.309 -10.138 1.00 97.31 278 PHE A C 1
ATOM 2148 O O . PHE A 1 278 ? 11.696 1.400 -11.190 1.00 97.31 278 PHE A O 1
ATOM 2155 N N . GLY A 1 279 ? 10.182 2.241 -9.747 1.00 96.56 279 GLY A N 1
ATOM 2156 C CA . GLY A 1 279 ? 9.985 3.514 -10.439 1.00 96.56 279 GLY A CA 1
ATOM 2157 C C . GLY A 1 279 ? 9.693 3.352 -11.939 1.00 96.56 279 GLY A C 1
ATOM 2158 O O . GLY A 1 279 ? 9.038 2.386 -12.343 1.00 96.56 279 GLY A O 1
ATOM 2159 N N . PRO A 1 280 ? 10.219 4.245 -12.798 1.00 97.50 280 PRO A N 1
ATOM 2160 C CA . PRO A 1 280 ? 10.054 4.155 -14.248 1.00 97.50 280 PRO A CA 1
ATOM 2161 C C . PRO A 1 280 ? 10.589 2.858 -14.881 1.00 97.50 280 PRO A C 1
ATOM 2163 O O . PRO A 1 280 ? 10.102 2.465 -15.939 1.00 97.50 280 PRO A O 1
ATOM 2166 N N . VAL A 1 281 ? 11.564 2.181 -14.256 1.00 97.06 281 VAL A N 1
ATOM 2167 C CA . VAL A 1 281 ? 12.272 1.023 -14.843 1.00 97.06 281 VAL A CA 1
ATOM 2168 C C . VAL A 1 281 ? 11.362 -0.200 -14.975 1.00 97.06 281 VAL A C 1
ATOM 2170 O O . VAL A 1 281 ? 11.420 -0.905 -15.979 1.00 97.06 281 VAL A O 1
ATOM 2173 N N . MET A 1 282 ? 10.499 -0.448 -13.985 1.00 94.69 282 MET A N 1
ATOM 2174 C CA . MET A 1 282 ? 9.509 -1.537 -14.022 1.00 94.69 282 MET A CA 1
ATOM 2175 C C . MET A 1 282 ? 8.137 -1.076 -13.512 1.00 94.69 282 MET A C 1
ATOM 2177 O O . MET A 1 282 ? 7.455 -1.795 -12.783 1.00 94.69 282 MET A O 1
ATOM 2181 N N . LEU A 1 283 ? 7.712 0.121 -13.931 1.00 96.06 283 LEU A N 1
ATOM 2182 C CA . LEU A 1 283 ? 6.507 0.813 -13.451 1.00 96.06 283 LEU A CA 1
ATOM 2183 C C . LEU A 1 283 ? 5.225 -0.038 -13.486 1.00 96.06 283 LEU A C 1
ATOM 2185 O O . LEU A 1 283 ? 4.348 0.150 -12.650 1.00 96.06 283 LEU A O 1
ATOM 2189 N N . LYS A 1 284 ? 5.104 -0.969 -14.439 1.00 96.69 284 LYS A N 1
ATOM 2190 C CA . LYS A 1 284 ? 3.925 -1.838 -14.618 1.00 96.69 284 LYS A CA 1
ATOM 2191 C C . LYS A 1 284 ? 4.099 -3.258 -14.053 1.00 96.69 284 LYS A C 1
ATOM 2193 O O . LYS A 1 284 ? 3.202 -4.079 -14.205 1.00 96.69 284 LYS A O 1
ATOM 2198 N N . CYS A 1 285 ? 5.234 -3.566 -13.420 1.00 93.69 285 CYS A N 1
ATOM 2199 C CA . CYS A 1 285 ? 5.494 -4.875 -12.817 1.00 93.69 285 CYS A CA 1
ATOM 2200 C C . CYS A 1 285 ? 4.820 -4.986 -11.444 1.00 93.69 285 CYS A C 1
ATOM 2202 O O . CYS A 1 285 ? 5.007 -4.118 -10.593 1.00 93.69 285 CYS A O 1
ATOM 2204 N N . GLY A 1 286 ? 4.065 -6.058 -11.215 1.00 94.62 286 GLY A N 1
ATOM 2205 C CA . GLY A 1 286 ? 3.308 -6.290 -9.986 1.00 94.62 286 GLY A CA 1
ATOM 2206 C C . GLY A 1 286 ? 1.874 -6.719 -10.280 1.00 94.62 286 GLY A C 1
ATOM 2207 O O . GLY A 1 286 ? 1.496 -6.925 -11.432 1.00 94.62 286 GLY A O 1
ATOM 2208 N N . GLU A 1 287 ? 1.073 -6.859 -9.232 1.00 95.69 287 GLU A N 1
ATOM 2209 C CA . GLU A 1 287 ? -0.313 -7.324 -9.316 1.00 95.69 287 GLU A CA 1
ATOM 2210 C C . GLU A 1 287 ? -1.195 -6.686 -8.234 1.00 95.69 287 GLU A C 1
ATOM 2212 O O . GLU A 1 287 ? -0.707 -6.251 -7.190 1.00 95.69 287 GLU A O 1
ATOM 2217 N N . ILE A 1 288 ? -2.505 -6.639 -8.481 1.00 94.94 288 ILE A N 1
ATOM 2218 C CA . ILE A 1 288 ? -3.495 -6.209 -7.489 1.00 94.94 288 ILE A CA 1
ATOM 2219 C C . ILE A 1 288 ? -3.861 -7.409 -6.612 1.00 94.94 288 ILE A C 1
ATOM 2221 O O . ILE A 1 288 ? -4.183 -8.482 -7.122 1.00 94.94 288 ILE A O 1
ATOM 2225 N N . ARG A 1 289 ? -3.854 -7.214 -5.293 1.00 86.44 289 ARG A N 1
ATOM 2226 C CA . ARG A 1 289 ? -4.311 -8.178 -4.286 1.00 86.44 289 ARG A CA 1
ATOM 2227 C C . ARG A 1 289 ? -5.575 -7.647 -3.593 1.00 86.44 289 ARG A C 1
ATOM 2229 O O . ARG A 1 289 ? -5.823 -6.440 -3.579 1.00 86.44 289 ARG A O 1
ATOM 2236 N N . GLN A 1 290 ? -6.383 -8.565 -3.066 1.00 63.78 290 GLN A N 1
ATOM 2237 C CA . GLN A 1 290 ? -7.605 -8.291 -2.296 1.00 63.78 290 GLN A CA 1
ATOM 2238 C C . GLN A 1 290 ? -7.343 -8.572 -0.810 1.00 63.78 290 GLN A C 1
ATOM 2240 O O . GLN A 1 290 ? -6.583 -9.529 -0.538 1.00 63.78 290 GLN A O 1
#

Secondary structure (DSSP, 8-state):
--SS-B-TTT--B---GGGGTSS-S----PPPPEEETTS-EEETTEEEEEEEEE--TT--EEEEEEEEEEEEETTEEEEEES--TTPPB--S-HHHHHHHHHHTT-S-TTSS---------------------PPP------S-PPPHHHHHHHHHHHHHHHHHHHHHTTT-HHHHHHHHHHHHHHHHHS---SSHHHHHHHHHHHHHHHHHHH-----SHHHHHHHHHHHHHHHHHHHHHHGGGS-S--EEEEETTHHHHT-EEEEESSSS---TTTGGGGTT-SEEE-

Radius of gyration: 26.91 Å; chains: 1; bounding box: 53×63×82 Å

Foldseek 3Di:
DPDWDADPPPRHTDDDCVVVVNDDPDPPVDDFDKDFLQAWDDDDQWTKWWWQPDDDPVGTDIDIWIWDWDDDDPRMTGTPDTDDPPIDTDNPCRVVVLVVVVVVPDDHDPPPDDDDDDDDDDDDDDDDDDDDDPDDPDLPDPPDADDPVLLVLLVQLVVLLQQLLVCLLAQNPVSNVVSLVVNVVSLVVNDADDDPLRPLVVVLSVQLVVLCVVLVDDDGLQSSLVSQQSNQVSNVSVCVNCVVNHDAAKWKKKACPAPNRVIGIHIDRDQQAQDSRQHPVCRRHTHTDD

Sequence (290 aa):
KDGPGTCDICGMPLVPAESLGYATSGFENSNPLIIPATAPLLTGERAVVYVETNNDNTGATYEGREVILGPSVQGYYIVKSGLSEGEKVVVNGAFRIDSELQIHAKKSMMTSGSADISGTKSQENNNSPQISKEDNLTPSISDNPLPPDFSKSLSAILDVYFQFVDALTKDDMKSAKKALTEFETVRKTIKAGSNSLYRDWNRISDKITEIMKNNKHIETLDEARSLLDLLSAQMILLQKQYGNKINGTRYIAYCPMAFNNKGAYWLQREKEILNPYFGPVMLKCGEIRQ